Protein AF-A0A482WUR3-F1 (afdb_monomer)

Secondary structure (DSSP, 8-state):
---HHHHHHHHHHHHHTTTT--S-TTS-----SS------HHHHHHHHHHHHHHHHHHHH-S--SSS-SS--S---GGG--GGG--HHHHHHHHHHS-HHHHHHHHHHHHHHHSS-HHHHHHHHH-GGGGGGTS-HHHHHHHHHHHHHHHT--THHHHHHHH--HHHHHHHHTS-EEE-SSSS-GGG-EEE-HHHHHHHH---HHHHHHHHHHHT-SSPPPTTS--GGGHHHHHHHS--S-----TTTTTTTS---TTS-TTTTTT---------------

Mean predicted aligned error: 14.45 Å

Radius of gyration: 24.11 Å; Cα contacts (8 Å, |Δi|>4): 214; chains: 1; bounding box: 62×54×60 Å

Foldseek 3Di:
DDDPLRVLLLVLLLQLLQQFQPDDPPDPRPDRPQDADDADLVLLLLLLVLQLVVLVCVVPPVPNPDDDPDSPDDDPSVVDDSVPRYVVVNCVSLSNHDLVSVVVSQVVVCVVPVDGPQVSCCVRPNDSSVSSNDDLLVNLQVQLQCCLPPPVHCRVVVSLLSDAQVSLVSQQVAWHWDPPDPVDPVPIDTDGPLVSLVRSDDDPVVSVLSCCQSPPVVHQHSSNDDPVCVVVLVVVPDPDPPVCDPVNVVVVPDDDDPDPPPCVVPPPPSDPPPDPPDDDD

InterPro domains:
  IPR037104 Annexin superfamily [SSF47874] (80-173)

Organism: Laodelphax striatellus (NCBI:txid195883)

Sequence (281 aa):
MRSLVQILCFAQISHLSLQAAPENPRLPKLGPTIVEKPFKIDEDLALILNVVNKKLIASKVASPADVFRNVTDILTLNGMDKKTLTVKNLIDLLTSRTYKQRMQLSAAYEKRTHQSLPSLLQNSFGPPFNGLFMDMKALLGIYVQNSLDRAKDWAYMSILCTSSASQLQMLKDSKFTYKPDPVDTRKWEQVALDEFMHKAMVQYQGKKVLSTIINADPLRPDSGVDQSKFEKQLKAIPKHNIWFSKMDLINWSSPSDNAMDNDLNNAILYGVFNGNTGNCP

Nearest PDB structures (foldseek):
  1bcy-assembly1_A  TM=6.633E-01  e=2.507E-02  Rattus norvegicus

pLDDT: mean 70.3, std 21.6, range [24.78, 96.56]

Solvent-accessible surface area (backbone atoms only — not comparable to full-atom values): 17544 Å² total; per-residue (Å²): 136,82,52,70,58,51,52,49,51,52,46,59,60,62,50,67,41,51,68,28,68,90,78,54,93,87,54,83,80,59,68,67,92,63,54,88,59,96,81,52,63,68,62,55,49,50,51,49,50,52,44,50,50,54,50,51,50,71,72,42,72,93,61,92,83,84,86,75,96,82,75,85,81,82,75,67,62,91,78,46,61,82,89,72,68,40,74,63,58,50,49,56,50,60,68,46,42,46,64,70,54,48,50,51,46,34,53,57,42,26,74,74,68,79,43,60,44,50,57,52,43,24,76,72,78,34,72,62,52,38,62,67,74,49,55,68,50,61,48,54,45,52,49,37,50,49,21,50,72,75,71,58,45,69,58,34,55,52,49,66,77,54,46,27,32,68,54,47,48,40,40,54,74,36,76,40,82,44,58,90,44,90,82,49,70,88,65,46,43,80,32,44,46,70,57,41,48,58,71,66,50,83,56,64,67,62,45,52,58,49,47,53,64,76,66,36,84,78,51,57,43,60,37,66,60,60,74,92,48,44,68,63,53,59,67,68,49,77,88,60,91,72,73,77,48,84,64,62,73,57,58,73,64,73,79,71,96,85,80,65,85,74,56,61,83,75,58,77,70,76,79,77,75,78,71,82,78,74,86,76,134

Structure (mmCIF, N/CA/C/O backbone):
data_AF-A0A482WUR3-F1
#
_entry.id   AF-A0A482WUR3-F1
#
loop_
_atom_site.group_PDB
_atom_site.id
_atom_site.type_symbol
_atom_site.label_atom_id
_atom_site.label_alt_id
_atom_site.label_comp_id
_atom_site.label_asym_id
_atom_site.label_entity_id
_atom_site.label_seq_id
_atom_site.pdbx_PDB_ins_code
_atom_site.Cartn_x
_atom_site.Cartn_y
_atom_site.Cartn_z
_atom_site.occupancy
_atom_site.B_iso_or_equiv
_atom_site.auth_seq_id
_atom_site.auth_comp_id
_atom_site.auth_asym_id
_atom_site.auth_atom_id
_atom_site.pdbx_PDB_model_num
ATOM 1 N N . MET A 1 1 ? 13.541 12.068 6.161 1.00 33.94 1 MET A N 1
ATOM 2 C CA . MET A 1 1 ? 13.291 10.946 7.096 1.00 33.94 1 MET A CA 1
ATOM 3 C C . MET A 1 1 ? 11.862 10.454 6.897 1.00 33.94 1 MET A C 1
ATOM 5 O O . MET A 1 1 ? 10.953 11.270 6.978 1.00 33.94 1 MET A O 1
ATOM 9 N N . ARG A 1 2 ? 11.660 9.175 6.547 1.00 45.53 2 ARG A N 1
ATOM 10 C CA . ARG A 1 2 ? 10.318 8.574 6.381 1.00 45.53 2 ARG A CA 1
ATOM 11 C C . ARG A 1 2 ? 9.733 8.264 7.765 1.00 45.53 2 ARG A C 1
ATOM 13 O O . ARG A 1 2 ? 10.485 7.887 8.661 1.00 45.53 2 ARG A O 1
ATOM 20 N N . SER A 1 3 ? 8.427 8.443 7.964 1.00 48.06 3 SER A N 1
ATOM 21 C CA . SER A 1 3 ? 7.803 8.121 9.258 1.00 48.06 3 SER A CA 1
ATOM 22 C C . SER A 1 3 ? 7.790 6.604 9.494 1.00 48.06 3 SER 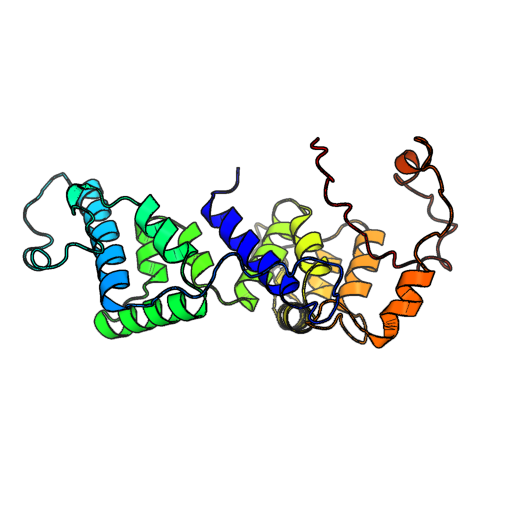A C 1
ATOM 24 O O . SER A 1 3 ? 7.744 5.828 8.542 1.00 48.06 3 SER A O 1
ATOM 26 N N . LEU A 1 4 ? 7.794 6.161 10.755 1.00 48.69 4 LEU A N 1
ATOM 27 C CA . LEU A 1 4 ? 7.701 4.737 11.124 1.00 48.69 4 LEU A CA 1
ATOM 28 C C . LEU A 1 4 ? 6.524 4.023 10.440 1.00 48.69 4 LEU A C 1
ATOM 30 O O . LEU A 1 4 ? 6.661 2.897 9.982 1.00 48.69 4 LEU A O 1
ATOM 34 N N . VAL A 1 5 ? 5.390 4.709 10.288 1.00 51.72 5 VAL A N 1
ATOM 35 C CA . VAL A 1 5 ? 4.217 4.180 9.580 1.00 51.72 5 VAL A CA 1
ATOM 36 C C . VAL A 1 5 ? 4.500 3.995 8.086 1.00 51.72 5 VAL A C 1
ATOM 38 O O . VAL A 1 5 ? 4.129 2.972 7.525 1.00 51.72 5 VAL A O 1
ATOM 41 N N . GLN A 1 6 ? 5.219 4.923 7.445 1.00 56.53 6 GLN A N 1
ATOM 42 C CA . GLN A 1 6 ? 5.650 4.741 6.054 1.00 56.53 6 GLN A CA 1
ATOM 43 C C . GLN A 1 6 ? 6.600 3.548 5.916 1.00 56.53 6 GLN A C 1
ATOM 45 O O . GLN A 1 6 ? 6.454 2.779 4.973 1.00 56.53 6 GLN A O 1
ATOM 50 N N . ILE A 1 7 ? 7.537 3.370 6.853 1.00 57.09 7 ILE A N 1
ATOM 51 C CA . ILE A 1 7 ? 8.452 2.217 6.871 1.00 57.09 7 ILE A CA 1
ATOM 52 C C . ILE A 1 7 ? 7.669 0.906 7.034 1.00 57.09 7 ILE A C 1
ATOM 54 O O . ILE A 1 7 ? 7.964 -0.066 6.349 1.00 57.09 7 ILE A O 1
ATOM 58 N N . LEU A 1 8 ? 6.630 0.885 7.872 1.00 54.03 8 LEU A N 1
ATOM 59 C CA . LEU A 1 8 ? 5.779 -0.291 8.070 1.00 54.03 8 LEU A CA 1
ATOM 60 C C . LEU A 1 8 ? 4.892 -0.597 6.855 1.00 54.03 8 LEU A C 1
ATOM 62 O O . LEU A 1 8 ? 4.723 -1.767 6.522 1.00 54.03 8 LEU A O 1
ATOM 66 N N . CYS A 1 9 ? 4.385 0.416 6.145 1.00 55.31 9 CYS A N 1
ATOM 67 C CA . CYS A 1 9 ? 3.717 0.208 4.855 1.00 55.31 9 CYS A CA 1
ATOM 68 C C . CYS A 1 9 ? 4.681 -0.379 3.809 1.00 55.31 9 CYS A C 1
ATOM 70 O O . CYS A 1 9 ? 4.299 -1.276 3.063 1.00 55.31 9 CYS A O 1
ATOM 72 N N . PHE A 1 10 ? 5.947 0.059 3.796 1.00 54.00 10 PHE A N 1
ATOM 73 C CA . PHE A 1 10 ? 6.992 -0.558 2.969 1.00 54.00 10 PHE A CA 1
ATOM 74 C C . PHE A 1 10 ? 7.284 -2.007 3.384 1.00 54.00 10 PHE A C 1
ATOM 76 O O . PHE A 1 10 ? 7.414 -2.871 2.523 1.00 54.00 10 PHE A O 1
ATOM 83 N N . ALA A 1 11 ? 7.333 -2.304 4.684 1.00 51.88 11 ALA A N 1
ATOM 84 C CA . ALA A 1 11 ? 7.526 -3.669 5.168 1.00 51.88 11 ALA A CA 1
ATOM 85 C C . ALA A 1 11 ? 6.361 -4.589 4.757 1.00 51.88 11 ALA A C 1
ATOM 87 O O . ALA A 1 11 ? 6.595 -5.724 4.350 1.00 51.88 11 ALA A O 1
ATOM 88 N N . GLN A 1 12 ? 5.112 -4.105 4.786 1.00 53.38 12 GLN A N 1
ATOM 89 C CA . GLN A 1 12 ? 3.947 -4.875 4.319 1.00 53.38 12 GLN A CA 1
ATOM 90 C C . GLN A 1 12 ? 4.071 -5.312 2.852 1.00 53.38 12 GLN A C 1
ATOM 92 O O . GLN A 1 12 ? 3.624 -6.408 2.518 1.00 53.38 12 GLN A O 1
ATOM 97 N N . ILE A 1 13 ? 4.714 -4.500 2.006 1.00 52.66 13 ILE A N 1
ATOM 98 C CA . ILE A 1 13 ? 5.006 -4.842 0.607 1.00 52.66 13 ILE A CA 1
ATOM 99 C C . ILE A 1 13 ? 6.060 -5.955 0.537 1.00 52.66 13 ILE A C 1
ATOM 101 O O . ILE A 1 13 ? 5.836 -6.973 -0.114 1.00 52.66 13 ILE A O 1
ATOM 105 N N . SER A 1 14 ? 7.174 -5.805 1.259 1.00 45.97 14 SER A N 1
ATOM 106 C CA . SER A 1 14 ? 8.282 -6.770 1.227 1.00 45.97 14 SER A CA 1
ATOM 107 C C . SER A 1 14 ? 7.944 -8.131 1.854 1.00 45.97 14 SER A C 1
ATOM 109 O O . SER A 1 14 ? 8.547 -9.138 1.493 1.00 45.97 14 SER A O 1
ATOM 111 N N . HIS A 1 15 ? 6.996 -8.193 2.795 1.00 48.91 15 HIS A N 1
ATOM 112 C CA . HIS A 1 15 ? 6.668 -9.427 3.521 1.00 48.91 15 HIS A CA 1
ATOM 113 C C . HIS A 1 15 ? 5.738 -10.386 2.767 1.00 48.91 15 HIS A C 1
ATOM 115 O O . HIS A 1 15 ? 5.756 -11.581 3.063 1.00 48.91 15 HIS A O 1
ATOM 121 N N . LEU A 1 16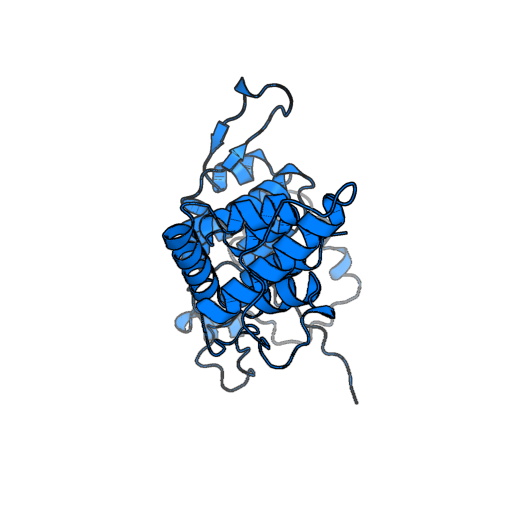 ? 4.953 -9.910 1.796 1.00 45.31 16 LEU A N 1
ATOM 122 C CA . LEU A 1 16 ? 4.054 -10.781 1.026 1.00 45.31 16 LEU A CA 1
ATOM 123 C C . LEU A 1 16 ? 4.801 -11.638 -0.005 1.00 45.31 16 LEU A C 1
ATOM 125 O O . LEU A 1 16 ? 4.369 -12.750 -0.286 1.00 45.31 16 LEU A O 1
ATOM 129 N N . SER A 1 17 ? 5.959 -11.183 -0.489 1.00 41.38 17 SER A N 1
ATOM 130 C CA . SER A 1 17 ? 6.780 -11.934 -1.452 1.00 41.38 17 SER A CA 1
ATOM 131 C C . SER A 1 17 ? 7.655 -13.025 -0.821 1.00 41.38 17 SER A C 1
ATOM 133 O O . SER A 1 17 ? 8.247 -13.827 -1.537 1.00 41.38 17 SER A O 1
ATOM 135 N N . LEU A 1 18 ? 7.767 -13.067 0.512 1.00 43.94 18 LEU A N 1
ATOM 136 C CA . LEU A 1 18 ? 8.666 -13.984 1.230 1.00 43.94 18 LEU A CA 1
ATOM 137 C C . LEU A 1 18 ? 7.983 -15.234 1.799 1.00 43.94 18 LEU A C 1
ATOM 139 O O . LEU A 1 18 ? 8.666 -16.129 2.290 1.00 43.94 18 LEU A O 1
ATOM 143 N N . GLN A 1 19 ? 6.656 -15.340 1.710 1.00 44.78 19 GLN A N 1
ATOM 144 C CA . GLN A 1 19 ? 5.908 -16.467 2.287 1.00 44.78 19 GLN A CA 1
ATOM 145 C C . GLN A 1 19 ? 6.009 -17.772 1.488 1.00 44.78 19 GLN A C 1
ATOM 147 O O . GLN A 1 19 ? 5.387 -18.768 1.853 1.00 44.78 19 GLN A O 1
ATOM 152 N N . ALA A 1 20 ? 6.762 -17.781 0.394 1.00 42.94 20 ALA A N 1
ATOM 153 C CA . ALA A 1 20 ? 6.405 -18.638 -0.714 1.00 42.94 20 ALA A CA 1
ATOM 154 C C . ALA A 1 20 ? 7.521 -19.591 -1.175 1.00 42.94 20 ALA A C 1
ATOM 156 O O . ALA A 1 20 ? 7.407 -20.172 -2.241 1.00 42.94 20 ALA A O 1
ATOM 157 N N . ALA A 1 21 ? 8.536 -19.857 -0.344 1.00 44.53 21 ALA A N 1
ATOM 158 C CA . ALA A 1 21 ? 9.414 -21.019 -0.519 1.00 44.53 21 ALA A CA 1
ATOM 159 C C . ALA A 1 21 ? 8.922 -22.178 0.375 1.00 44.53 21 ALA A C 1
ATOM 161 O O . ALA A 1 21 ? 9.338 -22.262 1.534 1.00 44.53 21 ALA A O 1
ATOM 162 N N . PRO A 1 22 ? 8.025 -23.073 -0.088 1.00 43.91 22 PRO A N 1
ATOM 163 C CA . PRO A 1 22 ? 7.399 -24.055 0.791 1.00 43.91 22 PRO A CA 1
ATOM 164 C C . PRO A 1 22 ? 8.316 -25.263 1.044 1.00 43.91 22 PRO A C 1
ATOM 166 O O . PRO A 1 22 ? 8.074 -26.008 1.991 1.00 43.91 22 PRO A O 1
ATOM 169 N N . GLU A 1 23 ? 9.386 -25.442 0.257 1.00 44.16 23 GLU A N 1
ATOM 170 C CA . GLU A 1 23 ? 10.100 -26.725 0.164 1.00 44.16 23 GLU A CA 1
ATOM 171 C C . GLU A 1 23 ? 11.634 -26.636 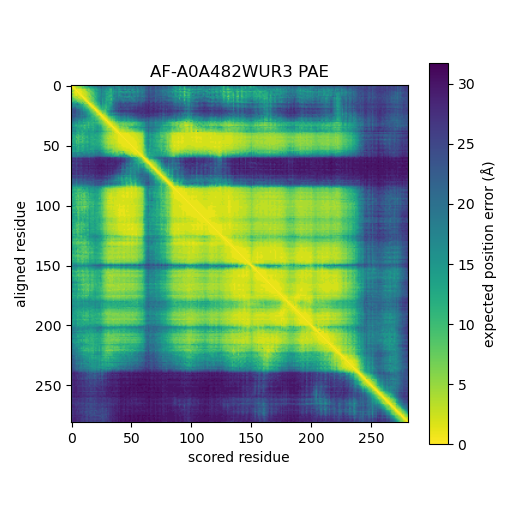0.175 1.00 44.16 23 GLU A C 1
ATOM 173 O O . GLU A 1 23 ? 12.306 -27.551 -0.295 1.00 44.16 23 GLU A O 1
ATOM 178 N N . ASN A 1 24 ? 12.234 -25.576 0.727 1.00 47.34 24 ASN A N 1
ATOM 179 C CA . ASN A 1 24 ? 13.669 -25.624 1.027 1.00 47.34 24 ASN A CA 1
ATOM 180 C C . ASN A 1 24 ? 13.887 -26.032 2.496 1.00 47.34 24 ASN A C 1
ATOM 182 O O . ASN A 1 24 ? 13.784 -25.175 3.374 1.00 47.34 24 ASN A O 1
ATOM 186 N N . PRO A 1 25 ? 14.220 -27.304 2.799 1.00 52.12 25 PRO A N 1
ATOM 187 C CA . PRO A 1 25 ? 14.441 -27.760 4.173 1.00 52.12 25 PRO A CA 1
ATOM 188 C C . PRO A 1 25 ? 15.668 -27.114 4.838 1.00 52.12 25 PRO A C 1
ATOM 190 O O . PRO A 1 25 ? 15.863 -27.282 6.039 1.00 52.12 25 PRO A O 1
ATOM 193 N N . ARG A 1 26 ? 16.508 -26.393 4.078 1.00 50.44 26 ARG A N 1
ATOM 194 C CA . ARG A 1 26 ? 17.748 -25.771 4.568 1.00 50.44 26 ARG A CA 1
ATOM 195 C C . ARG A 1 26 ? 17.622 -24.286 4.899 1.00 50.44 26 ARG A C 1
ATOM 197 O O . ARG A 1 26 ? 18.561 -23.735 5.464 1.00 50.44 26 ARG A O 1
ATOM 204 N N . LEU A 1 27 ? 16.509 -23.634 4.561 1.00 49.78 27 LEU A N 1
ATOM 205 C CA . LEU A 1 27 ? 16.281 -22.234 4.919 1.00 49.78 27 LEU A CA 1
ATOM 206 C C . LEU A 1 27 ? 15.200 -22.150 6.002 1.00 49.78 27 LEU A C 1
ATOM 208 O O . LEU A 1 27 ? 14.146 -22.772 5.852 1.00 49.78 27 LEU A O 1
ATOM 212 N N . PRO A 1 28 ? 15.422 -21.392 7.093 1.00 52.56 28 PRO A N 1
ATOM 213 C CA . PRO A 1 28 ? 14.371 -21.159 8.070 1.00 52.56 28 PRO A CA 1
ATOM 214 C C . PRO A 1 28 ? 13.189 -20.497 7.361 1.00 52.56 28 PRO A C 1
ATOM 216 O O . PRO A 1 28 ? 13.361 -19.508 6.647 1.00 52.56 28 PRO A O 1
ATOM 219 N N . LYS A 1 29 ? 11.983 -21.050 7.541 1.00 57.06 29 LYS A N 1
ATOM 220 C CA . LYS A 1 29 ? 10.757 -20.445 7.014 1.00 57.06 29 LYS A CA 1
ATOM 221 C C . LYS A 1 29 ? 10.645 -19.034 7.587 1.00 57.06 29 LYS A C 1
ATOM 223 O O . LYS A 1 29 ? 10.403 -18.868 8.782 1.00 57.06 29 LYS A O 1
ATOM 228 N N . LEU A 1 30 ? 10.822 -18.024 6.740 1.00 58.28 30 LEU A N 1
ATOM 229 C CA . LEU A 1 30 ? 10.573 -16.636 7.108 1.00 58.28 30 LEU A CA 1
ATOM 230 C C . LEU A 1 30 ? 9.054 -16.453 7.174 1.00 58.28 30 LEU A C 1
ATOM 232 O O . LEU A 1 30 ? 8.387 -16.176 6.182 1.00 58.28 30 LEU A O 1
ATOM 236 N N . GLY A 1 31 ? 8.492 -16.723 8.354 1.00 58.97 31 GLY A N 1
ATOM 237 C CA . GLY A 1 31 ? 7.072 -16.531 8.623 1.00 58.97 31 GLY A CA 1
ATOM 238 C C . GLY A 1 31 ? 6.677 -15.050 8.563 1.00 58.97 31 GLY A C 1
ATOM 239 O O . GLY A 1 31 ? 7.533 -14.168 8.682 1.00 58.97 31 GLY A O 1
ATOM 240 N N . PRO A 1 32 ? 5.379 -14.743 8.395 1.00 68.44 32 PRO A N 1
ATOM 241 C CA . PRO A 1 32 ? 4.917 -13.363 8.430 1.00 68.44 32 PRO A CA 1
ATOM 242 C C . PRO A 1 32 ? 5.226 -12.717 9.781 1.00 68.44 32 PRO A C 1
ATOM 244 O O . PRO A 1 32 ? 4.946 -13.285 10.834 1.00 68.44 32 PRO A O 1
ATOM 247 N N . THR A 1 33 ? 5.733 -11.485 9.759 1.00 67.81 33 THR A N 1
ATOM 248 C CA . THR A 1 33 ? 5.934 -10.691 10.983 1.00 67.81 33 THR A CA 1
ATOM 249 C C . THR A 1 33 ? 4.603 -10.206 11.575 1.00 67.81 33 THR A C 1
ATOM 251 O O . THR A 1 33 ? 4.507 -9.955 12.774 1.00 67.81 33 THR A O 1
ATOM 254 N N . ILE A 1 34 ? 3.551 -10.122 10.751 1.00 75.56 34 ILE A N 1
ATOM 255 C CA . ILE A 1 34 ? 2.172 -9.876 11.189 1.00 75.56 34 ILE A CA 1
ATOM 256 C C . ILE A 1 34 ? 1.420 -11.205 11.141 1.00 75.56 34 ILE A C 1
ATOM 258 O O . ILE A 1 34 ? 0.960 -11.637 10.086 1.00 75.56 34 ILE A O 1
ATOM 262 N N . VAL A 1 35 ? 1.306 -11.850 12.297 1.00 75.50 35 VAL A N 1
ATOM 263 C CA . VAL A 1 35 ? 0.490 -13.056 12.478 1.00 75.50 35 VAL A CA 1
ATOM 264 C C . VAL A 1 35 ? -0.930 -12.641 12.851 1.00 75.50 35 VAL A C 1
ATOM 266 O O . VAL A 1 35 ? -1.123 -11.662 13.575 1.00 75.50 35 VAL A O 1
ATOM 269 N N . GLU A 1 36 ? -1.926 -13.376 12.362 1.00 76.06 36 GLU A N 1
ATOM 270 C CA . GLU A 1 36 ? -3.325 -13.133 12.698 1.00 76.06 36 GLU A CA 1
ATOM 271 C C . GLU A 1 36 ? -3.546 -13.308 14.210 1.00 76.06 36 GLU A C 1
ATOM 273 O O . GLU A 1 36 ? -3.470 -14.409 14.751 1.00 76.06 36 GLU A O 1
ATOM 278 N N . LYS A 1 37 ? -3.765 -12.192 14.913 1.00 78.56 37 LYS A N 1
ATOM 279 C CA . LYS A 1 37 ? -4.092 -12.169 16.345 1.00 78.56 37 LYS A CA 1
ATOM 280 C C . LYS A 1 37 ? -5.609 -12.247 16.549 1.00 78.56 37 LYS A C 1
ATOM 282 O O . LYS A 1 37 ? -6.344 -11.894 15.620 1.00 78.56 37 LYS A O 1
ATOM 287 N N . PRO A 1 38 ? -6.083 -12.634 17.754 1.00 83.69 38 PRO A N 1
ATOM 288 C CA . PRO A 1 38 ? -7.497 -12.566 18.101 1.00 83.69 38 PRO A CA 1
ATOM 289 C C . PRO A 1 38 ? -8.090 -11.207 17.735 1.00 83.69 38 PRO A C 1
ATOM 291 O O . PRO A 1 38 ? -7.547 -10.158 18.091 1.00 83.69 38 PRO A O 1
ATOM 294 N N . PHE A 1 39 ? -9.187 -11.249 16.988 1.00 87.88 39 PHE A N 1
ATOM 295 C CA . PHE A 1 39 ? -9.778 -10.084 16.357 1.00 87.88 39 PHE A CA 1
ATOM 296 C C . PHE A 1 39 ? -11.147 -9.808 16.955 1.00 87.88 39 PHE A C 1
ATOM 298 O O . PHE A 1 39 ? -12.089 -10.577 16.766 1.00 87.88 39 PHE A O 1
ATOM 305 N N . LYS A 1 40 ? -11.245 -8.702 17.690 1.00 92.31 40 LYS A N 1
ATOM 306 C CA . LYS A 1 40 ? -12.479 -8.257 18.328 1.00 92.31 40 LYS A CA 1
ATOM 307 C C . LYS A 1 40 ? -12.797 -6.854 17.845 1.00 92.31 40 LYS A C 1
ATOM 309 O O . LYS A 1 40 ? -12.301 -5.870 18.385 1.00 92.31 40 LYS A O 1
ATOM 314 N N . ILE A 1 41 ? -13.622 -6.793 16.804 1.00 91.56 41 ILE A N 1
ATOM 315 C CA . ILE A 1 41 ? -13.962 -5.558 16.086 1.00 91.56 41 ILE A CA 1
ATOM 316 C C . ILE A 1 41 ? -14.413 -4.452 17.045 1.00 91.56 41 ILE A C 1
ATOM 318 O O . ILE A 1 41 ? -13.958 -3.320 16.924 1.00 91.56 41 ILE A O 1
ATOM 322 N N . ASP A 1 42 ? -15.279 -4.775 18.005 1.00 89.38 42 ASP A N 1
ATOM 323 C CA . ASP A 1 42 ? -15.821 -3.799 18.953 1.00 89.38 42 ASP A CA 1
ATOM 324 C C . ASP A 1 42 ? -14.764 -3.198 19.876 1.00 89.38 42 ASP A C 1
ATOM 326 O O . ASP A 1 42 ? -14.718 -1.982 20.053 1.00 89.38 42 ASP A O 1
ATOM 330 N N . GLU A 1 43 ? -13.891 -4.038 20.431 1.00 90.12 43 GLU A N 1
ATOM 331 C CA . GLU A 1 43 ? -12.813 -3.597 21.317 1.00 90.12 43 GLU A CA 1
ATOM 332 C C . GLU A 1 43 ? -11.784 -2.758 20.543 1.00 90.12 43 GLU A C 1
ATOM 334 O O . GLU A 1 43 ? -11.391 -1.673 20.980 1.00 90.12 43 GLU A O 1
ATOM 339 N N . ASP A 1 44 ? -11.401 -3.211 19.349 1.00 91.81 44 ASP A N 1
ATOM 340 C CA . ASP A 1 44 ? -10.461 -2.504 18.480 1.00 91.81 44 ASP A CA 1
ATOM 341 C C . ASP A 1 44 ? -11.013 -1.130 18.053 1.00 91.81 44 ASP A C 1
ATOM 343 O O . ASP A 1 44 ? -10.304 -0.123 18.136 1.00 91.81 44 ASP A O 1
ATOM 347 N N . LEU A 1 45 ? -12.288 -1.055 17.645 1.00 92.50 45 LEU A N 1
ATOM 348 C CA . LEU A 1 45 ? -12.939 0.213 17.298 1.00 92.50 45 LEU A CA 1
ATOM 349 C C . LEU A 1 45 ? -13.071 1.138 18.510 1.00 92.50 45 LEU A C 1
ATOM 351 O O . LEU A 1 45 ? -12.812 2.336 18.381 1.00 92.50 45 LEU A O 1
ATOM 355 N N . ALA A 1 46 ? -13.421 0.608 19.683 1.00 89.25 46 ALA A N 1
ATOM 356 C CA . ALA A 1 46 ? -13.486 1.399 20.908 1.00 89.25 46 ALA A CA 1
ATOM 357 C C . ALA A 1 46 ? -12.121 2.023 21.242 1.00 89.25 46 ALA A C 1
ATOM 359 O O . ALA A 1 46 ? -12.053 3.207 21.583 1.00 89.25 46 ALA A O 1
ATOM 360 N N . LEU A 1 47 ? -11.022 1.273 21.081 1.00 88.75 47 LEU A N 1
ATOM 361 C CA . LEU A 1 47 ? -9.668 1.804 21.262 1.00 88.75 47 LEU A CA 1
ATOM 362 C C . LEU A 1 47 ? -9.397 2.955 20.293 1.00 88.75 47 LEU A C 1
ATOM 364 O O . LEU A 1 47 ? -8.972 4.031 20.722 1.00 88.75 47 LEU A O 1
ATOM 368 N N . ILE A 1 48 ? -9.672 2.746 19.003 1.00 91.12 48 ILE A N 1
ATOM 369 C CA . ILE A 1 48 ? -9.442 3.753 17.963 1.00 91.12 48 ILE A CA 1
ATOM 370 C C . ILE A 1 48 ? -10.208 5.045 18.279 1.00 91.12 48 ILE A C 1
ATOM 372 O O . ILE A 1 48 ? -9.616 6.128 18.277 1.00 91.12 48 ILE A O 1
ATOM 376 N N . LEU A 1 49 ? -11.499 4.936 18.600 1.00 89.62 49 LEU A N 1
ATOM 377 C CA . LEU A 1 49 ? -12.355 6.092 18.870 1.00 89.62 49 LEU A CA 1
ATOM 378 C C . LEU A 1 49 ? -11.939 6.842 20.132 1.00 89.62 49 LEU A C 1
ATOM 380 O O . LEU A 1 49 ? -11.914 8.073 20.127 1.00 89.62 49 LEU A O 1
ATOM 384 N N . ASN A 1 50 ? -11.527 6.131 21.180 1.00 86.38 50 ASN A N 1
ATOM 385 C CA . ASN A 1 50 ? -11.012 6.765 22.389 1.00 86.38 50 ASN A CA 1
ATOM 386 C C . ASN A 1 50 ? -9.732 7.574 22.114 1.00 86.38 50 ASN A C 1
ATOM 388 O O . ASN A 1 50 ? -9.596 8.696 22.609 1.00 86.38 50 ASN A O 1
ATOM 392 N N . VAL A 1 51 ? -8.811 7.056 21.289 1.00 85.81 51 VAL A N 1
ATOM 393 C CA . VAL A 1 51 ? -7.581 7.781 20.914 1.00 85.81 51 VAL A CA 1
ATOM 394 C C . VAL A 1 51 ? -7.898 9.005 20.043 1.00 85.81 51 VAL A C 1
ATOM 396 O O . VAL A 1 51 ? -7.329 10.076 20.272 1.00 85.81 51 VAL A O 1
ATOM 399 N N . VAL A 1 52 ? -8.824 8.883 19.084 1.00 87.44 52 VAL A N 1
ATOM 400 C CA . VAL A 1 52 ? -9.301 10.009 18.255 1.00 87.44 52 VAL A CA 1
ATOM 401 C C . VAL A 1 52 ? -9.929 11.097 19.125 1.00 87.44 52 VAL A C 1
ATOM 403 O O . VAL A 1 52 ? -9.514 12.253 19.052 1.00 87.44 52 VAL A O 1
ATOM 406 N N . ASN A 1 53 ? -10.870 10.734 19.998 1.00 83.88 53 ASN A N 1
ATOM 407 C CA . ASN A 1 53 ? -11.570 11.682 20.864 1.00 83.88 53 ASN A CA 1
ATOM 408 C C . ASN A 1 53 ? -10.612 12.407 21.810 1.00 83.88 53 ASN A C 1
ATOM 410 O O . ASN A 1 53 ? -10.693 13.626 21.946 1.00 83.88 53 ASN A O 1
ATOM 414 N N . LYS A 1 54 ? -9.646 11.695 22.402 1.00 81.00 54 LYS A N 1
ATOM 415 C CA . LYS A 1 54 ? -8.613 12.316 23.243 1.00 81.00 54 LYS A CA 1
ATOM 416 C C . LYS A 1 54 ? -7.795 13.350 22.466 1.00 81.00 54 LYS A C 1
ATOM 418 O O . LYS A 1 54 ? -7.521 14.424 22.999 1.00 81.00 54 LYS A O 1
ATOM 423 N N . LYS A 1 55 ? -7.444 13.066 21.204 1.00 78.81 55 LYS A N 1
ATOM 424 C CA . LYS A 1 55 ? -6.754 14.034 20.338 1.00 78.81 55 LYS A CA 1
ATOM 425 C C . LYS A 1 55 ? -7.639 15.237 20.003 1.00 78.81 55 LYS A C 1
ATOM 427 O O . LYS A 1 55 ? -7.156 16.364 20.071 1.00 78.81 55 LYS A O 1
ATOM 432 N N . LEU A 1 56 ? -8.914 15.010 19.686 1.00 75.75 56 LEU A N 1
ATOM 433 C CA . LEU A 1 56 ? -9.869 16.082 19.399 1.00 75.75 56 LEU A CA 1
ATOM 434 C C . LEU A 1 56 ? -10.065 17.004 20.608 1.00 75.75 56 LEU A C 1
ATOM 436 O O . LEU A 1 56 ? -10.007 18.219 20.446 1.00 75.75 56 LEU A O 1
ATOM 440 N N . ILE A 1 57 ? -10.214 16.447 21.813 1.00 70.38 57 ILE A N 1
ATOM 441 C CA . ILE A 1 57 ? -10.310 17.221 23.059 1.00 70.38 57 ILE A CA 1
ATOM 442 C C . ILE A 1 57 ? -9.019 18.010 23.289 1.00 70.38 57 ILE A C 1
ATOM 444 O O . ILE A 1 57 ? -9.087 19.218 23.489 1.00 70.38 57 ILE A O 1
ATOM 448 N N . ALA A 1 58 ? -7.846 17.379 23.166 1.00 63.53 58 ALA A N 1
ATOM 449 C CA . ALA A 1 58 ? -6.563 18.073 23.295 1.00 63.53 58 ALA A CA 1
ATOM 450 C C . ALA A 1 58 ? -6.396 19.220 22.277 1.00 63.53 58 ALA A C 1
ATOM 452 O O . ALA A 1 58 ? -5.748 20.213 22.585 1.00 63.53 58 ALA A O 1
ATOM 453 N N . SER A 1 59 ? -7.004 19.108 21.090 1.00 63.66 59 SER A N 1
ATOM 454 C CA . SER A 1 59 ? -7.021 20.177 20.081 1.00 63.66 59 SER A CA 1
ATOM 455 C C . SER A 1 59 ? -8.103 21.248 20.289 1.00 63.66 59 SER A C 1
ATOM 457 O O . SER A 1 59 ? -8.026 22.295 19.654 1.00 63.66 59 SER A O 1
ATOM 459 N N . LYS A 1 60 ? -9.111 20.999 21.144 1.00 57.06 60 LYS A N 1
ATOM 460 C CA . LYS A 1 60 ? -10.302 21.854 21.339 1.00 57.06 60 LYS A CA 1
ATOM 461 C C . LYS A 1 60 ? -10.443 22.474 22.739 1.00 57.06 60 LYS A C 1
ATOM 463 O O . LYS A 1 60 ? -11.430 23.155 22.992 1.00 57.06 60 LYS A O 1
ATOM 468 N N . VAL A 1 61 ? -9.478 22.322 23.647 1.00 50.38 61 VAL A N 1
ATOM 469 C CA . VAL A 1 61 ? -9.385 23.197 24.835 1.00 50.38 61 VAL A CA 1
ATOM 470 C C . VAL A 1 61 ? -8.796 24.533 24.354 1.00 50.38 61 VAL A C 1
ATOM 472 O O . VAL A 1 61 ? -7.587 24.650 24.206 1.00 50.38 61 VAL A O 1
ATOM 475 N N . ALA A 1 62 ? -9.606 25.489 23.887 1.00 40.31 62 ALA A N 1
ATOM 476 C CA . ALA A 1 62 ? -10.437 26.378 24.703 1.00 40.31 62 ALA A CA 1
ATOM 477 C C . ALA A 1 62 ? -11.974 26.163 24.635 1.00 40.31 62 ALA A C 1
ATOM 479 O O . ALA A 1 62 ? -12.690 26.998 24.101 1.00 40.31 62 ALA A O 1
ATOM 480 N N . SER A 1 63 ? -12.509 25.075 25.193 1.00 44.22 63 SER A N 1
ATOM 481 C CA . SER A 1 63 ? -13.671 25.062 26.113 1.00 44.22 63 SER A CA 1
ATOM 482 C C . SER A 1 63 ? -14.191 23.619 26.285 1.00 44.22 63 SER A C 1
ATOM 484 O O . SER A 1 63 ? -14.484 22.970 25.280 1.00 44.22 63 SER A O 1
ATOM 486 N N . PRO A 1 64 ? -14.318 23.070 27.512 1.00 47.88 64 PRO A N 1
ATOM 487 C CA . PRO A 1 64 ? -14.509 21.630 27.731 1.00 47.88 64 PRO A CA 1
ATOM 488 C C . PRO A 1 64 ? -15.971 21.143 27.797 1.00 47.88 64 PRO A C 1
ATOM 490 O O . PRO A 1 64 ? -16.190 20.013 28.227 1.00 47.88 64 PRO A O 1
ATOM 493 N N . ALA A 1 65 ? -16.978 21.949 27.444 1.00 47.66 65 ALA A N 1
ATOM 494 C CA . ALA A 1 65 ? -18.353 21.664 27.881 1.00 47.66 65 ALA A CA 1
ATOM 495 C C . ALA A 1 65 ? -19.197 20.749 26.964 1.00 47.66 65 ALA A C 1
ATOM 497 O O . ALA A 1 65 ? -19.981 19.962 27.489 1.00 47.66 65 ALA A O 1
ATOM 498 N N . ASP A 1 66 ? -19.035 20.769 25.633 1.00 41.78 66 ASP A N 1
ATOM 499 C CA . ASP A 1 66 ? -20.161 20.341 24.773 1.00 41.78 66 ASP A CA 1
ATOM 500 C C . ASP A 1 66 ? -19.976 19.086 23.905 1.00 41.78 66 ASP A C 1
ATOM 502 O O . ASP A 1 66 ? -20.914 18.701 23.211 1.00 41.78 66 ASP A O 1
ATOM 506 N N . VAL A 1 67 ? -18.826 18.397 23.903 1.00 46.91 67 VAL A N 1
ATOM 507 C CA . VAL A 1 67 ? -18.581 17.426 22.810 1.00 46.91 67 VAL A CA 1
ATOM 508 C C . VAL A 1 67 ? -18.928 15.956 23.104 1.00 46.91 67 VAL A C 1
ATOM 510 O O . VAL A 1 67 ? -19.291 15.277 22.156 1.00 46.91 67 VAL A O 1
ATOM 513 N N . PHE A 1 68 ? -18.944 15.421 24.335 1.00 44.06 68 PHE A N 1
ATOM 514 C CA . PHE A 1 68 ? -19.364 14.011 24.528 1.00 44.06 68 PHE A CA 1
ATOM 515 C C . PHE A 1 68 ? -19.897 13.691 25.932 1.00 44.06 68 PHE A C 1
ATOM 517 O O . PHE A 1 68 ? -19.150 13.265 26.808 1.00 44.06 68 PHE A O 1
ATOM 524 N N . ARG A 1 69 ? -21.220 13.774 26.119 1.00 37.22 69 ARG A N 1
ATOM 525 C CA . ARG A 1 69 ? -21.919 13.152 27.263 1.00 37.22 69 ARG A CA 1
ATOM 526 C C . ARG A 1 69 ? -22.176 11.641 27.103 1.00 37.22 69 ARG A C 1
ATOM 528 O O . ARG A 1 69 ? -22.715 11.048 28.021 1.00 37.22 69 ARG A O 1
ATOM 535 N N . ASN A 1 70 ? -21.769 11.003 25.996 1.00 38.53 70 ASN A N 1
ATOM 536 C CA . ASN A 1 70 ? -22.214 9.639 25.645 1.00 38.53 70 ASN A CA 1
ATOM 537 C C . ASN A 1 70 ? -21.113 8.597 25.333 1.00 38.53 70 ASN A C 1
ATOM 539 O O . ASN A 1 70 ? -21.396 7.609 24.664 1.00 38.53 70 ASN A O 1
ATOM 543 N N . VAL A 1 71 ? -19.870 8.749 25.810 1.00 40.19 71 VAL A N 1
ATOM 544 C CA . VAL A 1 71 ? -18.846 7.673 25.681 1.00 40.19 71 VAL A CA 1
ATOM 545 C C . VAL A 1 71 ? -18.099 7.429 27.000 1.00 40.19 71 VAL A C 1
ATOM 547 O O . VAL A 1 71 ? -16.911 7.107 27.021 1.00 40.19 71 VAL A O 1
ATOM 550 N N . THR A 1 72 ? -18.765 7.633 28.138 1.00 36.06 72 THR A N 1
ATOM 551 C CA . THR A 1 72 ? -18.101 7.510 29.447 1.00 36.06 72 THR A CA 1
ATOM 552 C C . THR A 1 72 ? -18.122 6.092 30.014 1.00 36.06 72 THR A C 1
ATOM 554 O O . THR A 1 72 ? -17.197 5.732 30.741 1.00 36.06 72 THR A O 1
ATOM 557 N N . ASP A 1 73 ? -19.035 5.234 29.571 1.00 38.69 73 ASP A N 1
ATOM 558 C CA . ASP A 1 73 ? -19.134 3.845 30.023 1.00 38.69 73 ASP A CA 1
ATOM 559 C C . ASP A 1 73 ? -18.904 2.963 28.792 1.00 38.69 73 ASP A C 1
ATOM 561 O O . ASP A 1 73 ? -19.688 2.969 27.854 1.00 38.69 73 ASP A O 1
ATOM 565 N N . ILE A 1 74 ? -17.769 2.296 28.608 1.00 40.25 74 ILE A N 1
ATOM 566 C CA . ILE A 1 74 ? -17.354 1.020 29.209 1.00 40.25 74 ILE A CA 1
ATOM 567 C C . ILE A 1 74 ? -15.923 0.773 28.657 1.00 40.25 74 ILE A C 1
ATOM 569 O O . ILE A 1 74 ? -15.552 1.327 27.622 1.00 40.25 74 ILE A O 1
ATOM 573 N N . LEU A 1 75 ? -15.146 -0.081 29.330 1.00 42.28 75 LEU A N 1
ATOM 574 C CA . LEU A 1 75 ? -13.935 -0.795 28.875 1.00 42.28 75 LEU A CA 1
ATOM 575 C C . LEU A 1 75 ? -12.604 -0.312 29.475 1.00 42.28 75 LEU A C 1
ATOM 577 O O . LEU A 1 75 ? -11.957 0.625 29.008 1.00 42.28 75 LEU A O 1
ATOM 581 N N . THR A 1 76 ? -12.132 -1.090 30.447 1.00 44.44 76 THR A N 1
ATOM 582 C CA . THR A 1 76 ? -10.748 -1.568 30.512 1.00 44.44 76 THR A CA 1
ATOM 583 C C . THR A 1 76 ? -10.442 -2.357 29.232 1.00 44.44 76 THR A C 1
ATOM 585 O O . THR A 1 76 ? -10.561 -3.578 29.186 1.00 44.44 76 THR A O 1
ATOM 588 N N . LEU A 1 77 ? -10.073 -1.665 28.153 1.00 46.38 77 LEU A N 1
ATOM 589 C CA . LEU A 1 77 ? -9.546 -2.312 26.948 1.00 46.38 77 LEU A CA 1
ATOM 590 C C . LEU A 1 77 ? -8.224 -2.999 27.316 1.00 46.38 77 LEU A C 1
ATOM 592 O O . LEU A 1 77 ? -7.212 -2.329 27.518 1.00 46.38 77 LEU A O 1
ATOM 596 N N . ASN A 1 78 ? -8.237 -4.328 27.451 1.00 46.69 78 ASN A N 1
ATOM 597 C CA . ASN A 1 78 ? -7.055 -5.141 27.768 1.00 46.69 78 ASN A CA 1
ATOM 598 C C . ASN A 1 78 ? -6.288 -4.699 29.035 1.00 46.69 78 ASN A C 1
ATOM 600 O O . ASN A 1 78 ? -5.061 -4.752 29.066 1.00 46.69 78 ASN A O 1
ATOM 604 N N . GLY A 1 79 ? -6.990 -4.220 30.068 1.00 49.06 79 GLY A N 1
ATOM 605 C CA . GLY A 1 79 ? -6.359 -3.789 31.324 1.00 49.06 79 GLY A CA 1
ATOM 606 C C . GLY A 1 79 ? -5.563 -2.476 31.250 1.00 49.06 79 GLY A C 1
ATOM 607 O O . GLY A 1 79 ? -4.915 -2.117 32.228 1.00 49.06 79 GLY A O 1
ATOM 608 N N . MET A 1 80 ? -5.613 -1.734 30.135 1.00 50.78 80 MET A N 1
ATOM 609 C CA . MET A 1 80 ? -5.021 -0.393 30.062 1.00 50.78 80 MET A CA 1
ATOM 610 C C . MET A 1 80 ? -5.964 0.658 30.662 1.00 50.78 80 MET A C 1
ATOM 612 O O . MET A 1 80 ? -7.120 0.781 30.253 1.00 50.78 80 MET A O 1
ATOM 616 N N . ASP A 1 81 ? -5.456 1.446 31.614 1.00 56.12 81 ASP A N 1
ATOM 617 C CA . ASP A 1 81 ? -6.144 2.625 32.149 1.00 56.12 81 ASP A CA 1
ATOM 618 C C . ASP A 1 81 ? -6.381 3.647 31.019 1.00 56.12 81 ASP A C 1
ATOM 620 O O . ASP A 1 81 ? -5.444 4.017 30.295 1.00 56.12 81 ASP A O 1
ATOM 624 N N . LYS A 1 82 ? -7.623 4.145 30.895 1.00 54.66 82 LYS A N 1
ATOM 625 C CA . LYS A 1 82 ? -8.057 5.177 29.930 1.00 54.66 82 LYS A CA 1
ATOM 626 C C . LYS A 1 82 ? -7.109 6.391 29.903 1.00 54.66 82 LYS A C 1
ATOM 628 O O . LYS A 1 82 ? -6.928 7.009 28.848 1.00 54.66 82 LYS A O 1
ATOM 633 N N . LYS A 1 83 ? -6.443 6.717 31.021 1.00 52.97 83 LYS A N 1
ATOM 634 C CA . LYS A 1 83 ? -5.467 7.824 31.109 1.00 52.97 83 LYS A CA 1
ATOM 635 C C . LYS A 1 83 ? -4.233 7.636 30.213 1.00 52.97 83 LYS A C 1
ATOM 637 O O . LYS A 1 83 ? -3.681 8.628 29.732 1.00 52.97 83 LYS A O 1
ATOM 642 N N . THR A 1 84 ? -3.857 6.397 29.898 1.00 61.62 84 THR A N 1
ATOM 643 C CA . THR A 1 84 ? -2.599 6.059 29.200 1.00 61.62 84 THR A CA 1
ATOM 644 C C . THR A 1 84 ? -2.733 5.817 27.696 1.00 61.62 84 THR A C 1
ATOM 646 O O . THR A 1 84 ? -1.724 5.622 27.029 1.00 61.62 84 THR A O 1
ATOM 649 N N . LEU A 1 85 ? -3.940 5.894 27.123 1.00 71.00 85 LEU A N 1
ATOM 650 C CA . LEU A 1 85 ? -4.135 5.735 25.676 1.00 71.00 85 LEU A CA 1
ATOM 651 C C . LEU A 1 85 ? -3.380 6.821 24.888 1.00 71.00 85 LEU A C 1
ATOM 653 O O . LEU A 1 85 ? -3.601 8.023 25.088 1.00 71.00 85 LEU A O 1
ATOM 657 N N . THR A 1 86 ? -2.497 6.386 23.990 1.00 78.31 86 THR A N 1
ATOM 658 C CA . THR A 1 86 ? -1.641 7.224 23.140 1.00 78.31 86 THR A CA 1
ATOM 659 C C . THR A 1 86 ? -1.789 6.871 21.657 1.00 78.31 86 THR A C 1
ATOM 661 O O . THR A 1 86 ? -2.288 5.806 21.292 1.00 78.31 86 THR A O 1
ATOM 664 N N . VAL A 1 87 ? -1.274 7.741 20.779 1.00 81.94 87 VAL A N 1
ATOM 665 C CA . VAL A 1 87 ? -1.154 7.463 19.334 1.00 81.94 87 VAL A CA 1
ATOM 666 C C . VAL A 1 87 ? -0.298 6.219 19.069 1.00 81.94 87 VAL A C 1
ATOM 668 O O . VAL A 1 87 ? -0.554 5.497 18.110 1.00 81.94 87 VAL A O 1
ATOM 671 N N . LYS A 1 88 ? 0.677 5.917 19.938 1.00 81.62 88 LYS A N 1
ATOM 672 C CA . LYS A 1 88 ? 1.478 4.693 19.838 1.00 81.62 88 LYS A CA 1
ATOM 673 C C . LYS A 1 88 ? 0.600 3.445 19.965 1.00 81.62 88 LYS A C 1
ATOM 675 O O . LYS A 1 88 ? 0.715 2.562 19.130 1.00 81.62 88 LYS A O 1
ATOM 680 N N . ASN A 1 89 ? -0.341 3.417 20.914 1.00 85.12 89 ASN A N 1
ATOM 681 C CA . ASN A 1 89 ? -1.263 2.283 21.067 1.00 85.12 89 ASN A CA 1
ATOM 682 C C . ASN A 1 89 ? -2.119 2.059 19.811 1.00 85.12 89 ASN A C 1
ATOM 684 O O . ASN A 1 89 ? -2.367 0.918 19.433 1.00 85.12 89 ASN A O 1
ATOM 688 N N . LEU A 1 90 ? -2.542 3.139 19.146 1.00 88.44 90 LEU A N 1
ATOM 689 C CA . LEU A 1 90 ? -3.263 3.066 17.874 1.00 88.44 90 LEU A CA 1
ATOM 690 C C . LEU A 1 90 ? -2.384 2.498 16.747 1.00 88.44 90 LEU A C 1
ATOM 692 O O . LEU A 1 90 ? -2.842 1.652 15.980 1.00 88.44 90 LEU A O 1
ATOM 696 N N . ILE A 1 91 ? -1.130 2.952 16.643 1.00 86.38 91 ILE A N 1
ATOM 697 C CA . ILE A 1 91 ? -0.172 2.435 15.655 1.00 86.38 91 ILE A CA 1
ATOM 698 C C . ILE A 1 91 ? 0.085 0.949 15.910 1.00 86.38 91 ILE A C 1
ATOM 700 O O . ILE A 1 91 ? -0.043 0.155 14.980 1.00 86.38 91 ILE A O 1
ATOM 704 N N . ASP A 1 92 ? 0.374 0.558 17.151 1.00 85.38 92 ASP A N 1
ATOM 705 C CA . ASP A 1 92 ? 0.626 -0.834 17.539 1.00 85.38 92 ASP A CA 1
ATOM 706 C C . ASP A 1 92 ? -0.592 -1.724 17.237 1.00 85.38 92 ASP A C 1
ATOM 708 O O . ASP A 1 92 ? -0.451 -2.829 16.705 1.00 85.38 92 ASP A O 1
ATOM 712 N N . LEU A 1 93 ? -1.809 -1.229 17.497 1.00 90.06 93 LEU A N 1
ATOM 713 C CA . LEU A 1 93 ? -3.041 -1.927 17.135 1.00 90.06 93 LEU A CA 1
ATOM 714 C C . LEU A 1 93 ? -3.116 -2.149 15.620 1.00 90.06 93 LEU A C 1
ATOM 716 O O . LEU A 1 93 ? -3.137 -3.292 15.173 1.00 90.06 93 LEU A O 1
ATOM 720 N N . LEU A 1 94 ? -3.127 -1.078 14.823 1.00 90.81 94 LEU A N 1
ATOM 721 C CA . LEU A 1 94 ? -3.357 -1.184 13.379 1.00 90.81 94 LEU A CA 1
ATOM 722 C C . LEU A 1 94 ? -2.234 -1.943 12.662 1.00 90.81 94 LEU A C 1
ATOM 724 O O . LEU A 1 94 ? -2.497 -2.705 11.735 1.00 90.81 94 LEU A O 1
ATOM 728 N N . THR A 1 95 ? -0.987 -1.781 13.098 1.00 87.38 95 THR A N 1
ATOM 729 C CA . THR A 1 95 ? 0.171 -2.453 12.485 1.00 87.38 95 THR A CA 1
ATOM 730 C C . THR A 1 95 ? 0.295 -3.917 12.900 1.00 87.38 95 THR A C 1
ATOM 732 O O . THR A 1 95 ? 0.915 -4.692 12.176 1.00 87.38 95 THR A O 1
ATOM 735 N N . SER A 1 96 ? -0.350 -4.326 13.998 1.00 87.25 96 SER A N 1
ATOM 736 C CA . SER A 1 96 ? -0.461 -5.736 14.390 1.00 87.25 96 SER A CA 1
ATOM 737 C C . SER A 1 96 ? -1.676 -6.460 13.802 1.00 87.25 96 SER A C 1
ATOM 739 O O . SER A 1 96 ? -1.792 -7.672 13.980 1.00 87.25 96 SER A O 1
ATOM 741 N N . ARG A 1 97 ? -2.586 -5.751 13.120 1.00 88.69 97 ARG A N 1
ATOM 742 C CA . ARG A 1 97 ? -3.721 -6.347 12.399 1.00 88.69 97 ARG A CA 1
ATOM 743 C C . ARG A 1 97 ? -3.350 -6.627 10.952 1.00 88.69 97 ARG A C 1
ATOM 745 O O . ARG A 1 97 ? -2.678 -5.817 10.310 1.00 88.69 97 ARG A O 1
ATOM 752 N N . THR A 1 98 ? -3.830 -7.745 10.416 1.00 90.38 98 THR A N 1
ATOM 753 C CA . THR A 1 98 ? -3.681 -8.053 8.986 1.00 90.38 98 THR A CA 1
ATOM 754 C C . THR A 1 98 ? -4.469 -7.049 8.139 1.00 90.38 98 THR A C 1
ATOM 756 O O . THR A 1 98 ? -5.388 -6.390 8.630 1.00 90.38 98 THR A O 1
ATOM 759 N N . TYR A 1 99 ? -4.144 -6.930 6.847 1.00 89.19 99 TYR A N 1
ATOM 760 C CA . TYR A 1 99 ? -4.908 -6.067 5.935 1.00 89.19 99 TYR A CA 1
ATOM 761 C C . TYR A 1 99 ? -6.407 -6.412 5.948 1.00 89.19 99 TYR A C 1
ATOM 763 O O . TYR A 1 99 ? -7.241 -5.529 6.126 1.00 89.19 99 TYR A O 1
ATOM 771 N N . LYS A 1 100 ? -6.749 -7.708 5.880 1.00 91.25 100 LYS A N 1
ATOM 772 C CA . LYS A 1 100 ? -8.134 -8.199 5.952 1.00 91.25 100 LYS A CA 1
ATOM 773 C C . LYS A 1 100 ? -8.851 -7.723 7.220 1.00 91.25 100 LYS A C 1
ATOM 775 O O . LYS A 1 100 ? -9.960 -7.204 7.131 1.00 91.25 100 LYS A O 1
ATOM 780 N N . GLN A 1 101 ? -8.201 -7.837 8.379 1.00 94.00 101 GLN A N 1
ATOM 781 C CA . GLN A 1 101 ? -8.752 -7.368 9.654 1.00 94.00 101 GLN A CA 1
ATOM 782 C C . GLN A 1 101 ? -8.952 -5.847 9.664 1.00 94.00 101 GLN A C 1
ATOM 784 O O . GLN A 1 101 ? -9.988 -5.359 10.111 1.00 94.00 101 GLN A O 1
ATOM 789 N N . ARG A 1 102 ? -8.008 -5.072 9.115 1.00 94.81 102 ARG A N 1
ATOM 790 C CA . ARG A 1 102 ? -8.164 -3.613 8.998 1.00 94.81 102 ARG A CA 1
ATOM 791 C C . ARG A 1 102 ? -9.330 -3.224 8.092 1.00 94.81 102 ARG A C 1
ATOM 793 O O . ARG A 1 102 ? -10.083 -2.318 8.440 1.00 94.81 102 ARG A O 1
ATOM 800 N N . MET A 1 103 ? -9.535 -3.932 6.984 1.00 94.62 103 MET A N 1
ATOM 801 C CA . MET A 1 103 ? -10.693 -3.697 6.117 1.00 94.62 103 MET A CA 1
ATOM 802 C C . MET A 1 103 ? -12.011 -4.057 6.810 1.00 94.62 103 MET A C 1
ATOM 804 O O . MET A 1 103 ? -12.984 -3.318 6.682 1.00 94.62 103 MET A O 1
ATOM 808 N N . GLN A 1 104 ? -12.033 -5.120 7.619 1.00 95.69 104 GLN A N 1
ATOM 809 C CA . GLN A 1 104 ? -13.189 -5.454 8.458 1.00 95.69 104 GLN A CA 1
ATOM 810 C C . GLN A 1 104 ? -13.478 -4.368 9.507 1.00 95.69 104 GLN A C 1
ATOM 812 O O . GLN A 1 104 ? -14.642 -4.023 9.701 1.00 95.69 104 GLN A O 1
ATOM 817 N N . LEU A 1 105 ? -12.450 -3.781 10.137 1.00 95.88 105 LEU A N 1
ATOM 818 C CA . LEU A 1 105 ? -12.620 -2.625 11.030 1.00 95.88 105 LEU A CA 1
ATOM 819 C C . LEU A 1 105 ? -13.201 -1.421 10.286 1.00 95.88 105 LEU A C 1
ATOM 821 O O . LEU A 1 105 ? -14.134 -0.793 10.782 1.00 95.88 105 LEU A O 1
ATOM 825 N N . SER A 1 106 ? -12.675 -1.122 9.095 1.00 96.06 106 SER A N 1
ATOM 826 C CA . SER A 1 106 ? -13.162 -0.013 8.272 1.00 96.06 106 SER A CA 1
ATOM 827 C C . SER A 1 106 ? -14.638 -0.182 7.920 1.00 96.06 106 SER A C 1
ATOM 829 O O . SER A 1 106 ? -15.429 0.724 8.171 1.00 96.06 106 SER A O 1
ATOM 831 N N . ALA A 1 107 ? -15.023 -1.360 7.425 1.00 96.56 107 ALA A N 1
ATOM 832 C CA . ALA A 1 107 ? -16.406 -1.663 7.067 1.00 96.56 107 ALA A CA 1
ATOM 833 C C . ALA A 1 107 ? -17.344 -1.638 8.287 1.00 96.56 107 ALA A C 1
ATOM 835 O O . ALA A 1 107 ? -18.463 -1.130 8.212 1.00 96.56 107 ALA A O 1
ATOM 836 N N . ALA A 1 108 ? -16.896 -2.161 9.433 1.00 96.00 108 ALA A N 1
ATOM 837 C CA . ALA A 1 108 ? -17.683 -2.144 10.662 1.00 96.00 108 ALA A CA 1
ATOM 838 C C . ALA A 1 108 ? -17.907 -0.722 11.192 1.00 96.00 108 ALA A C 1
ATOM 840 O O . ALA A 1 108 ? -18.997 -0.424 11.682 1.00 96.00 108 ALA A O 1
ATOM 841 N N . TYR A 1 109 ? -16.902 0.149 11.086 1.00 95.56 109 TYR A N 1
ATOM 842 C CA . TYR A 1 109 ? -17.034 1.558 11.437 1.00 95.56 109 TYR A CA 1
ATOM 843 C C . TYR A 1 109 ? -18.006 2.278 10.497 1.00 95.56 109 TYR A C 1
ATOM 845 O O . TYR A 1 109 ? -18.964 2.885 10.971 1.00 95.56 109 TYR A O 1
ATOM 853 N N . GLU A 1 110 ? -17.821 2.135 9.184 1.00 95.12 110 GLU A N 1
ATOM 854 C CA . GLU A 1 110 ? -18.673 2.760 8.167 1.00 95.12 110 GLU A CA 1
ATOM 855 C C . GLU A 1 110 ? -20.140 2.347 8.312 1.00 95.12 110 GLU A C 1
ATOM 857 O O . GLU A 1 110 ? -21.030 3.194 8.267 1.00 95.12 110 GLU A O 1
ATOM 862 N N . LYS A 1 111 ? -20.406 1.071 8.607 1.00 94.19 111 LYS A N 1
ATOM 863 C CA . LYS A 1 111 ? -21.764 0.585 8.882 1.00 94.19 111 LYS A CA 1
ATOM 864 C C . LYS A 1 111 ? -22.425 1.283 10.080 1.00 94.19 111 LYS A C 1
ATOM 866 O O . LYS A 1 111 ? -23.646 1.398 10.104 1.00 94.19 111 LYS A O 1
ATOM 871 N N . ARG A 1 112 ? -21.651 1.699 11.090 1.00 92.88 112 ARG A N 1
ATOM 872 C CA . ARG A 1 112 ? -22.169 2.310 12.331 1.00 92.88 112 ARG A CA 1
ATOM 873 C C . ARG A 1 112 ? -22.327 3.819 12.237 1.00 92.88 112 ARG A C 1
ATOM 875 O O . ARG A 1 112 ? -23.190 4.373 12.907 1.00 92.88 112 ARG A O 1
ATOM 882 N N . THR A 1 113 ? -21.453 4.480 11.487 1.00 92.06 113 THR A N 1
ATOM 883 C CA . THR A 1 113 ? -21.331 5.945 11.503 1.00 92.06 113 THR A CA 1
ATOM 884 C C . THR A 1 113 ? -21.631 6.589 10.159 1.00 92.06 113 THR A C 1
ATOM 886 O O . THR A 1 113 ? -21.749 7.810 10.100 1.00 92.06 113 THR A O 1
ATOM 889 N N . HIS A 1 114 ? -21.724 5.795 9.087 1.00 93.19 114 HIS A N 1
ATOM 890 C CA . HIS A 1 114 ? -21.759 6.261 7.699 1.00 93.19 114 HIS A CA 1
ATOM 891 C C . HIS A 1 114 ? -20.549 7.133 7.324 1.00 93.19 114 HIS A C 1
ATOM 893 O O . HIS A 1 114 ? -20.622 7.966 6.423 1.00 93.19 114 HIS A O 1
ATOM 899 N N . GLN A 1 115 ? -19.426 6.960 8.029 1.00 93.00 115 GLN A N 1
ATOM 900 C CA . GLN A 1 115 ? -18.179 7.682 7.794 1.00 93.00 115 GLN A CA 1
ATOM 901 C C . GLN A 1 115 ? -17.026 6.712 7.527 1.00 93.00 115 GLN A C 1
ATOM 903 O O . GLN A 1 115 ? -16.978 5.603 8.053 1.00 93.00 115 GLN A O 1
ATOM 908 N N . SER A 1 116 ? -16.046 7.164 6.745 1.00 94.88 116 SER A N 1
ATOM 909 C CA . SER A 1 116 ? -14.836 6.399 6.435 1.00 94.88 116 SER A CA 1
ATOM 910 C C . SER A 1 116 ? -13.846 6.424 7.604 1.00 94.88 116 SER A C 1
ATOM 912 O O . SER A 1 116 ? -13.374 7.490 8.014 1.00 94.88 116 SER A O 1
ATOM 914 N N . LEU A 1 117 ? -13.481 5.240 8.113 1.00 94.62 117 LEU A N 1
ATOM 915 C CA . LEU A 1 117 ? -12.445 5.100 9.141 1.00 94.62 117 LEU A CA 1
ATOM 916 C C . LEU A 1 117 ? -11.070 5.605 8.656 1.00 94.62 117 LEU A C 1
ATOM 918 O O . LEU A 1 117 ? -10.444 6.374 9.392 1.00 94.62 117 LEU A O 1
ATOM 922 N N . PRO A 1 118 ? -10.588 5.258 7.441 1.00 93.75 118 PRO A N 1
ATOM 923 C CA . PRO A 1 118 ? -9.358 5.831 6.894 1.00 93.75 118 PRO A CA 1
ATOM 924 C C . PRO A 1 118 ? -9.374 7.362 6.872 1.00 93.75 118 PRO A C 1
ATOM 926 O O . PRO A 1 118 ? -8.402 7.990 7.295 1.00 93.75 118 PRO A O 1
ATOM 929 N N . SER A 1 119 ? -10.489 7.971 6.451 1.00 92.12 119 SER A N 1
ATOM 930 C CA . SER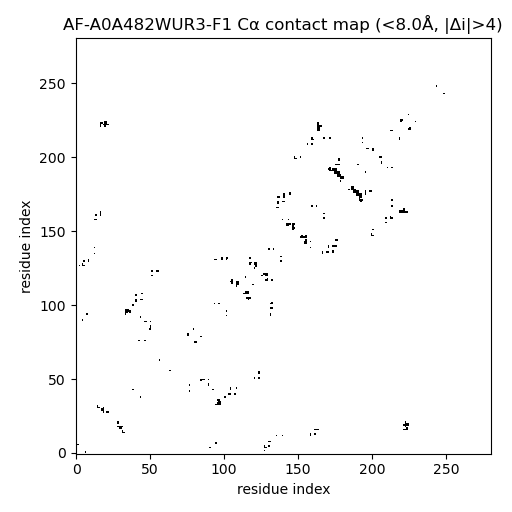 A 1 119 ? -10.630 9.430 6.399 1.00 92.12 119 SER A CA 1
ATOM 931 C C . SER A 1 119 ? -10.624 10.054 7.795 1.00 92.12 119 SER A C 1
ATOM 933 O O . SER A 1 119 ? -9.940 11.055 8.006 1.00 92.12 119 SER A O 1
ATOM 935 N N . LEU A 1 120 ? -11.310 9.444 8.771 1.00 93.00 120 LEU A N 1
ATOM 936 C CA . LEU A 1 120 ? -11.263 9.876 10.171 1.00 93.00 120 LEU A CA 1
ATOM 937 C C . LEU A 1 120 ? -9.822 9.885 10.695 1.00 93.00 120 LEU A C 1
ATOM 939 O O . LEU A 1 120 ? -9.375 10.878 11.276 1.00 93.00 120 LEU A O 1
ATOM 943 N N . LEU A 1 121 ? -9.092 8.787 10.487 1.00 92.06 121 LEU A N 1
ATOM 944 C CA . LEU A 1 121 ? -7.716 8.636 10.956 1.00 92.06 121 LEU A CA 1
ATOM 945 C C . LEU A 1 121 ? -6.760 9.594 10.244 1.00 92.06 121 LEU A C 1
ATOM 947 O O . LEU A 1 121 ? -5.896 10.180 10.896 1.00 92.06 121 LEU A O 1
ATOM 951 N N . GLN A 1 122 ? -6.935 9.801 8.940 1.00 89.38 122 GLN A N 1
ATOM 952 C CA . GLN A 1 122 ? -6.151 10.761 8.171 1.00 89.38 122 GLN A CA 1
ATOM 953 C C . GLN A 1 122 ? -6.380 12.195 8.655 1.00 89.38 122 GLN A C 1
ATOM 955 O O . GLN A 1 122 ? -5.414 12.916 8.889 1.00 89.38 122 GLN A O 1
ATOM 960 N N . ASN A 1 123 ? -7.633 12.602 8.853 1.00 88.38 123 ASN A N 1
ATOM 961 C CA . ASN A 1 123 ? -7.956 13.946 9.333 1.00 88.38 123 ASN A CA 1
ATOM 962 C C . ASN A 1 123 ? -7.483 14.155 10.775 1.00 88.38 123 ASN A C 1
ATOM 964 O O . ASN A 1 123 ? -7.040 15.241 11.142 1.00 88.38 123 ASN A O 1
ATOM 968 N N . SER A 1 124 ? -7.530 13.096 11.585 1.00 86.44 124 SER A N 1
ATOM 969 C CA . SER A 1 124 ? -7.120 13.158 12.984 1.00 86.44 124 SER A CA 1
ATOM 970 C C . SER A 1 124 ? -5.605 13.133 13.143 1.00 86.44 124 SER A C 1
ATOM 972 O O . SER A 1 124 ? -5.079 13.890 13.946 1.00 86.44 124 SER A O 1
ATOM 974 N N . PHE A 1 125 ? -4.870 12.281 12.425 1.00 85.75 125 PHE A N 1
ATOM 975 C CA . PHE A 1 125 ? -3.446 11.998 12.683 1.00 85.75 125 PHE A CA 1
ATOM 976 C C . PHE A 1 125 ? -2.511 12.233 11.495 1.00 85.75 125 PHE A C 1
ATOM 978 O O . PHE A 1 125 ? -1.294 12.232 11.683 1.00 85.75 125 PHE A O 1
ATOM 985 N N . GLY A 1 126 ? -3.055 12.478 10.309 1.00 82.94 126 GLY A N 1
ATOM 986 C CA . GLY A 1 126 ? -2.311 12.809 9.104 1.00 82.94 126 GLY A CA 1
ATOM 987 C C . GLY A 1 126 ? -2.199 11.665 8.087 1.00 82.94 126 GLY A C 1
ATOM 988 O O . GLY A 1 126 ? -2.661 10.544 8.317 1.00 82.94 126 GLY A O 1
ATOM 989 N N . PRO A 1 127 ? -1.531 11.936 6.950 1.00 75.56 127 PRO A N 1
ATOM 990 C CA . PRO A 1 127 ? -1.489 11.053 5.780 1.00 75.56 127 PRO A CA 1
ATOM 991 C C . PRO A 1 127 ? -1.024 9.601 5.994 1.00 75.56 127 PRO A C 1
ATOM 993 O O . PRO A 1 127 ? -1.531 8.731 5.286 1.00 75.56 127 PRO A O 1
ATOM 996 N N . PRO A 1 128 ? -0.086 9.277 6.915 1.00 80.12 128 PRO A N 1
ATOM 997 C CA . PRO A 1 128 ? 0.459 7.921 6.996 1.00 80.12 128 PRO A CA 1
ATOM 998 C C . PRO A 1 128 ? -0.575 6.827 7.288 1.00 80.12 128 PRO A C 1
ATOM 1000 O O . PRO A 1 128 ? -0.369 5.686 6.888 1.00 80.12 128 PRO A O 1
ATOM 1003 N N . PHE A 1 129 ? -1.690 7.159 7.945 1.00 84.38 129 PHE A N 1
ATOM 1004 C CA . PHE A 1 129 ? -2.726 6.179 8.280 1.00 84.38 129 PHE A CA 1
ATOM 1005 C C . PHE A 1 129 ? -3.516 5.693 7.067 1.00 84.38 129 PHE A C 1
ATOM 1007 O O . PHE A 1 129 ? -3.956 4.547 7.076 1.00 84.38 129 PHE A O 1
ATOM 1014 N N . ASN A 1 130 ? -3.649 6.507 6.013 1.00 83.25 130 ASN A N 1
ATOM 1015 C CA . ASN A 1 130 ? -4.388 6.104 4.817 1.00 83.25 130 ASN A CA 1
ATOM 1016 C C . ASN A 1 130 ? -3.744 4.872 4.159 1.00 83.25 130 ASN A C 1
ATOM 1018 O O . ASN A 1 130 ? -4.433 3.919 3.811 1.00 83.25 130 ASN A O 1
ATOM 1022 N N . GLY A 1 131 ? -2.406 4.834 4.108 1.00 84.31 131 GLY A N 1
ATOM 1023 C CA . GLY A 1 131 ? -1.648 3.726 3.518 1.00 84.31 131 GLY A CA 1
ATOM 1024 C C . GLY A 1 131 ? -1.894 2.363 4.174 1.00 84.31 131 GLY A C 1
ATOM 1025 O O . GLY A 1 131 ? -1.713 1.344 3.521 1.00 84.31 131 GLY A O 1
ATOM 1026 N N . LEU A 1 132 ? -2.358 2.319 5.429 1.00 88.69 132 LEU A N 1
ATOM 1027 C CA . LEU A 1 132 ? -2.685 1.059 6.105 1.00 88.69 132 LEU A CA 1
ATOM 1028 C C . LEU A 1 132 ? -3.959 0.401 5.546 1.00 88.69 132 LEU A C 1
ATOM 1030 O O . LEU A 1 132 ? -4.120 -0.813 5.688 1.00 88.69 132 LEU A O 1
ATOM 1034 N N . PHE A 1 133 ? -4.851 1.173 4.926 1.00 91.88 133 PHE A N 1
ATOM 1035 C CA . PHE A 1 133 ? -6.145 0.708 4.411 1.00 91.88 133 PHE A CA 1
ATOM 1036 C C . PHE A 1 133 ? -6.208 0.672 2.880 1.00 91.88 133 PHE A C 1
ATOM 1038 O O . PHE A 1 133 ? -7.218 0.262 2.316 1.00 91.88 133 PHE A O 1
ATOM 1045 N N . MET A 1 134 ? -5.134 1.069 2.200 1.00 89.31 134 MET A N 1
ATOM 1046 C CA . MET A 1 134 ? -5.048 0.970 0.747 1.00 89.31 134 MET A CA 1
ATOM 1047 C C . MET A 1 134 ? -4.911 -0.486 0.312 1.00 89.31 134 MET A C 1
ATOM 1049 O O . MET A 1 134 ? -4.170 -1.256 0.927 1.00 89.31 134 MET A O 1
ATOM 1053 N N . ASP A 1 135 ? -5.611 -0.859 -0.757 1.00 89.31 135 ASP A N 1
ATOM 1054 C CA . ASP A 1 135 ? -5.381 -2.142 -1.409 1.00 89.31 135 ASP A CA 1
ATOM 1055 C C . ASP A 1 135 ? -3.968 -2.213 -2.010 1.00 89.31 135 ASP A C 1
ATOM 1057 O O . ASP A 1 135 ? -3.309 -1.199 -2.255 1.00 89.31 135 ASP A O 1
ATOM 1061 N N . MET A 1 136 ? -3.496 -3.440 -2.238 1.00 87.00 136 MET A N 1
ATOM 1062 C CA . MET A 1 136 ? -2.131 -3.691 -2.696 1.00 87.00 136 MET A CA 1
ATOM 1063 C C . MET A 1 136 ? -1.830 -3.023 -4.042 1.00 87.00 136 MET A C 1
ATOM 1065 O O . MET A 1 136 ? -0.751 -2.459 -4.209 1.00 87.00 136 MET A O 1
ATOM 1069 N N . LYS A 1 137 ? -2.778 -3.043 -4.986 1.00 90.56 137 LYS A N 1
ATOM 1070 C CA . LYS A 1 137 ? -2.594 -2.457 -6.318 1.00 90.56 137 LYS A CA 1
ATOM 1071 C C . LYS A 1 137 ? -2.369 -0.951 -6.202 1.00 90.56 137 LYS A C 1
ATOM 1073 O O . LYS A 1 137 ? -1.381 -0.433 -6.728 1.00 90.56 137 LYS A O 1
ATOM 1078 N N . ALA A 1 138 ? -3.233 -0.263 -5.457 1.00 90.19 138 ALA A N 1
ATOM 1079 C CA . ALA A 1 138 ? -3.108 1.168 -5.215 1.00 90.19 138 ALA A CA 1
ATOM 1080 C C . ALA A 1 138 ? -1.824 1.510 -4.440 1.00 90.19 138 ALA A C 1
ATOM 1082 O O . ALA A 1 138 ? -1.134 2.472 -4.782 1.00 90.19 138 ALA A O 1
ATOM 1083 N N . LEU A 1 139 ? -1.474 0.713 -3.425 1.00 88.62 139 LEU A N 1
ATOM 1084 C CA . LEU A 1 139 ? -0.278 0.925 -2.613 1.00 88.62 139 LEU A CA 1
ATOM 1085 C C . LEU A 1 139 ? 1.002 0.817 -3.458 1.00 88.62 139 LEU A C 1
ATOM 1087 O O . LEU A 1 139 ? 1.805 1.753 -3.476 1.00 88.62 139 LEU A O 1
ATOM 1091 N N . LEU A 1 140 ? 1.173 -0.288 -4.193 1.00 90.62 140 LEU A N 1
ATOM 1092 C CA . LEU A 1 140 ? 2.330 -0.508 -5.064 1.00 90.62 140 LEU A CA 1
ATOM 1093 C C . LEU A 1 140 ? 2.422 0.574 -6.145 1.00 90.62 140 LEU A C 1
ATOM 1095 O O . LEU A 1 140 ? 3.489 1.163 -6.327 1.00 90.62 140 LEU A O 1
ATOM 1099 N N . GLY A 1 141 ? 1.302 0.888 -6.806 1.00 92.19 141 GLY A N 1
ATOM 1100 C CA . GLY A 1 141 ? 1.242 1.919 -7.843 1.00 92.19 141 GLY A CA 1
ATOM 1101 C C . GLY A 1 141 ? 1.684 3.293 -7.332 1.00 92.19 141 GLY A C 1
ATOM 1102 O O . GLY A 1 141 ? 2.547 3.927 -7.940 1.00 92.19 141 GLY A O 1
ATOM 1103 N N . ILE A 1 142 ? 1.180 3.728 -6.169 1.00 90.00 142 ILE A N 1
ATOM 1104 C CA . ILE A 1 142 ? 1.575 5.007 -5.558 1.00 90.00 142 ILE A CA 1
ATOM 1105 C C . ILE A 1 142 ? 3.062 5.032 -5.205 1.00 90.00 142 ILE A C 1
ATOM 1107 O O . ILE A 1 142 ? 3.706 6.072 -5.371 1.00 90.00 142 ILE A O 1
ATOM 1111 N N . TYR A 1 143 ? 3.623 3.935 -4.694 1.00 89.12 143 TYR A N 1
ATOM 1112 C CA . TYR A 1 143 ? 5.041 3.910 -4.342 1.00 89.12 143 TYR A CA 1
ATOM 1113 C C . TYR A 1 143 ? 5.947 3.905 -5.566 1.00 89.12 143 TYR A C 1
ATOM 1115 O O . TYR A 1 143 ? 6.920 4.656 -5.570 1.00 89.12 143 TYR A O 1
ATOM 1123 N N . VAL A 1 144 ? 5.608 3.141 -6.606 1.00 91.12 144 VAL A N 1
ATOM 1124 C CA . VAL A 1 144 ? 6.324 3.182 -7.889 1.00 91.12 144 VAL A CA 1
ATOM 1125 C C . VAL A 1 144 ? 6.248 4.590 -8.484 1.00 91.12 144 VAL A C 1
ATOM 1127 O O . VAL A 1 144 ? 7.289 5.175 -8.784 1.00 91.12 144 VAL A O 1
ATOM 1130 N N . GLN A 1 145 ? 5.053 5.188 -8.551 1.00 91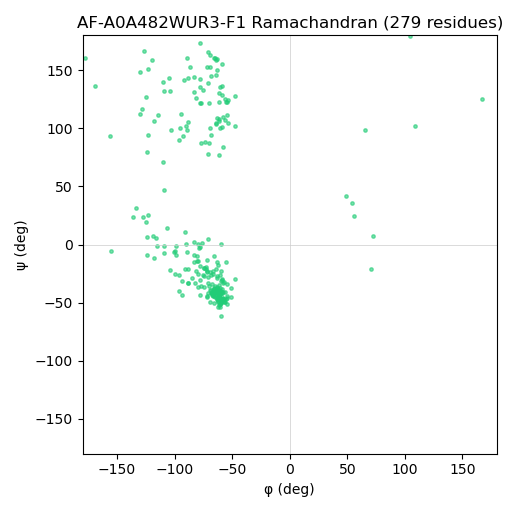.38 145 GLN A N 1
ATOM 1131 C CA . GLN A 1 145 ? 4.878 6.538 -9.089 1.00 91.38 145 GLN A CA 1
ATOM 1132 C C . GLN A 1 145 ? 5.664 7.582 -8.288 1.00 91.38 145 GLN A C 1
ATOM 1134 O O . GLN A 1 145 ? 6.438 8.336 -8.861 1.00 91.38 145 GLN A O 1
ATOM 1139 N N . ASN A 1 146 ? 5.522 7.619 -6.959 1.00 88.25 146 ASN A N 1
ATOM 1140 C CA . ASN A 1 146 ? 6.234 8.596 -6.128 1.00 88.25 146 ASN A CA 1
ATOM 1141 C C . ASN A 1 146 ? 7.755 8.424 -6.186 1.00 88.25 146 ASN A C 1
ATOM 1143 O O . ASN A 1 146 ? 8.479 9.419 -6.137 1.00 88.25 146 ASN A O 1
ATOM 1147 N N . SER A 1 147 ? 8.226 7.177 -6.239 1.00 88.06 147 SER A N 1
ATOM 1148 C CA . SER A 1 147 ? 9.647 6.851 -6.334 1.00 88.06 147 SER A CA 1
ATOM 1149 C C . SER A 1 147 ? 10.245 7.421 -7.622 1.00 88.06 147 SER A C 1
ATOM 1151 O O . SER A 1 147 ? 11.284 8.080 -7.569 1.00 88.06 147 SER A O 1
ATOM 1153 N N . LEU A 1 148 ? 9.533 7.284 -8.744 1.00 86.31 148 LEU A N 1
ATOM 1154 C CA . LEU A 1 148 ? 9.940 7.806 -10.050 1.00 86.31 148 LEU A CA 1
ATOM 1155 C C . LEU A 1 148 ? 9.722 9.324 -10.203 1.00 86.31 148 LEU A C 1
ATOM 1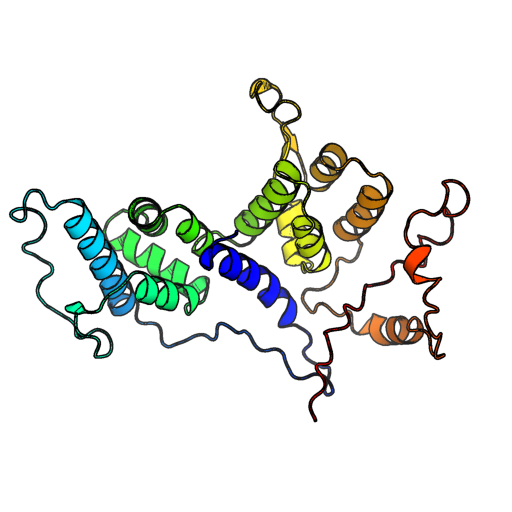157 O O . LEU A 1 148 ? 10.577 9.984 -10.791 1.00 86.31 148 LEU A O 1
ATOM 1161 N N . ASP A 1 149 ? 8.655 9.890 -9.624 1.00 83.06 149 ASP A N 1
ATOM 1162 C CA . ASP A 1 149 ? 8.318 11.324 -9.700 1.00 83.06 149 ASP A CA 1
ATOM 1163 C C . ASP A 1 149 ? 9.263 12.206 -8.859 1.00 83.06 149 ASP A C 1
ATOM 1165 O O . ASP A 1 149 ? 9.657 13.288 -9.291 1.00 83.06 149 ASP A O 1
ATOM 1169 N N . ARG A 1 150 ? 9.586 11.804 -7.618 1.00 68.88 150 ARG A N 1
ATOM 1170 C CA . ARG A 1 150 ? 10.160 12.733 -6.616 1.00 68.88 150 ARG A CA 1
ATOM 1171 C C . ARG A 1 150 ? 11.682 12.755 -6.557 1.00 68.88 150 ARG A C 1
ATOM 1173 O O . ARG A 1 150 ? 12.253 13.770 -6.173 1.00 68.88 150 ARG A O 1
ATOM 1180 N N . ALA A 1 151 ? 12.328 11.632 -6.851 1.00 61.53 151 ALA A N 1
ATOM 1181 C CA . ALA A 1 151 ? 13.781 11.498 -6.711 1.00 61.53 151 ALA A CA 1
ATOM 1182 C C . ALA A 1 151 ? 14.395 10.425 -7.615 1.00 61.53 151 ALA A C 1
ATOM 1184 O O . ALA A 1 151 ? 15.615 10.270 -7.612 1.00 61.53 151 ALA A O 1
ATOM 1185 N N . LYS A 1 152 ? 13.568 9.658 -8.343 1.00 71.75 152 LYS A N 1
ATOM 1186 C CA . LYS A 1 152 ? 13.986 8.421 -9.017 1.00 71.75 152 LYS A CA 1
ATOM 1187 C C . LYS A 1 152 ? 14.765 7.524 -8.049 1.00 71.75 152 LYS A C 1
ATOM 1189 O O . LYS A 1 152 ? 15.808 6.979 -8.399 1.00 71.75 152 LYS A O 1
ATOM 1194 N N . ASP A 1 153 ? 14.283 7.435 -6.803 1.00 77.25 153 ASP A N 1
ATOM 1195 C CA . ASP A 1 153 ? 14.958 6.658 -5.764 1.00 77.25 153 ASP A CA 1
ATOM 1196 C C . ASP A 1 153 ? 14.859 5.154 -6.060 1.00 77.25 153 ASP A C 1
ATOM 1198 O O . ASP A 1 153 ? 14.045 4.716 -6.860 1.00 77.25 153 ASP A O 1
ATOM 1202 N N . TRP A 1 154 ? 15.682 4.326 -5.424 1.00 80.00 154 TRP A N 1
ATOM 1203 C CA . TRP A 1 154 ? 15.745 2.891 -5.738 1.00 80.00 154 TRP A CA 1
ATOM 1204 C C . TRP A 1 154 ? 14.504 2.089 -5.289 1.00 80.00 154 TRP A C 1
ATOM 1206 O O . TRP A 1 154 ? 14.484 0.861 -5.411 1.00 80.00 154 TRP A O 1
ATOM 1216 N N . ALA A 1 155 ? 13.457 2.739 -4.761 1.00 84.62 155 ALA A N 1
ATOM 1217 C CA . ALA A 1 155 ? 12.282 2.039 -4.249 1.00 84.62 155 ALA A CA 1
ATOM 1218 C C . ALA A 1 155 ? 11.461 1.378 -5.365 1.00 84.62 155 ALA A C 1
ATOM 1220 O O . ALA A 1 155 ? 11.032 0.242 -5.174 1.00 84.62 155 ALA A O 1
ATOM 1221 N N . TYR A 1 156 ? 11.291 2.019 -6.529 1.00 87.12 156 TYR A N 1
ATOM 1222 C CA . TYR A 1 156 ? 10.605 1.396 -7.669 1.00 87.12 156 TYR A CA 1
ATOM 1223 C C . TYR A 1 156 ? 11.337 0.128 -8.125 1.00 87.12 156 TYR A C 1
ATOM 1225 O O . TYR A 1 156 ? 10.690 -0.888 -8.354 1.00 87.12 156 TYR A O 1
ATOM 1233 N N . MET A 1 157 ? 12.677 0.143 -8.176 1.00 85.00 157 MET A N 1
ATOM 1234 C CA . MET A 1 157 ? 13.465 -1.046 -8.522 1.00 85.00 157 MET A CA 1
ATOM 1235 C C . MET A 1 157 ? 13.276 -2.150 -7.493 1.00 85.00 157 MET A C 1
ATOM 1237 O O . MET A 1 157 ? 13.022 -3.287 -7.867 1.00 85.00 157 MET A O 1
ATOM 1241 N N . SER A 1 158 ? 13.351 -1.817 -6.202 1.00 85.19 158 SER A N 1
ATOM 1242 C CA . SER A 1 158 ? 13.111 -2.790 -5.135 1.00 85.19 158 SER A CA 1
ATOM 1243 C C . SER A 1 158 ? 11.728 -3.432 -5.270 1.00 85.19 158 SER A C 1
ATOM 1245 O O . SER A 1 158 ? 11.624 -4.656 -5.263 1.00 85.19 158 SER A O 1
ATOM 1247 N N . ILE A 1 159 ? 10.681 -2.629 -5.495 1.00 89.44 159 ILE A N 1
ATOM 1248 C CA . ILE A 1 159 ? 9.313 -3.123 -5.694 1.00 89.44 159 ILE A CA 1
ATOM 1249 C C . ILE A 1 159 ? 9.244 -4.044 -6.914 1.00 89.44 159 ILE A C 1
ATOM 1251 O O . ILE A 1 159 ? 8.817 -5.185 -6.777 1.00 89.44 159 ILE A O 1
ATOM 1255 N N . LEU A 1 160 ? 9.700 -3.601 -8.088 1.00 88.88 160 LEU A N 1
ATOM 1256 C CA . LEU A 1 160 ? 9.624 -4.397 -9.319 1.00 88.88 160 LEU A CA 1
ATOM 1257 C C . LEU A 1 160 ? 10.435 -5.698 -9.219 1.00 88.88 160 LEU A C 1
ATOM 1259 O O . LEU A 1 160 ? 9.961 -6.755 -9.620 1.00 88.88 160 LEU A O 1
ATOM 1263 N N . CYS A 1 161 ? 11.629 -5.646 -8.626 1.00 85.12 161 CYS A N 1
ATOM 1264 C CA . CYS A 1 161 ? 12.512 -6.804 -8.484 1.00 85.12 161 CYS A CA 1
ATOM 1265 C C . CYS A 1 161 ? 12.059 -7.800 -7.408 1.00 85.12 161 CYS A C 1
ATOM 1267 O O . CYS A 1 161 ? 12.519 -8.944 -7.427 1.00 85.12 161 CYS A O 1
ATOM 1269 N N . THR A 1 162 ? 11.214 -7.390 -6.457 1.00 83.44 162 THR A N 1
ATOM 1270 C CA . THR A 1 162 ? 10.709 -8.251 -5.368 1.00 83.44 162 THR A CA 1
ATOM 1271 C C . THR A 1 162 ? 9.234 -8.609 -5.516 1.00 83.44 162 THR A C 1
ATOM 1273 O O . THR A 1 162 ? 8.751 -9.467 -4.779 1.00 83.44 162 THR A O 1
ATOM 1276 N N . SER A 1 163 ? 8.530 -8.013 -6.479 1.00 87.12 163 SER A N 1
ATOM 1277 C CA . SER A 1 163 ? 7.127 -8.319 -6.738 1.00 87.12 163 SER A CA 1
ATOM 1278 C C . SER A 1 163 ? 6.950 -9.730 -7.298 1.00 87.12 163 SER A C 1
ATOM 1280 O O . SER A 1 163 ? 7.778 -10.240 -8.060 1.00 87.12 163 SER A O 1
ATOM 1282 N N . SER A 1 164 ? 5.851 -10.355 -6.903 1.00 85.62 164 SER A N 1
ATOM 1283 C CA . SER A 1 164 ? 5.373 -11.632 -7.422 1.00 85.62 164 SER A CA 1
ATOM 1284 C C . SER A 1 164 ? 4.681 -11.480 -8.788 1.00 85.62 164 SER A C 1
ATOM 1286 O O . SER A 1 164 ? 4.447 -10.356 -9.236 1.00 85.62 164 SER A O 1
ATOM 1288 N N . ALA A 1 165 ? 4.310 -12.580 -9.454 1.00 86.12 165 ALA A N 1
ATOM 1289 C CA . ALA A 1 165 ? 3.561 -12.532 -10.718 1.00 86.12 165 ALA A CA 1
ATOM 1290 C C . ALA A 1 165 ? 2.249 -11.762 -10.558 1.00 86.12 165 ALA A C 1
ATOM 1292 O O . ALA A 1 165 ? 1.965 -10.858 -11.344 1.00 86.12 165 ALA A O 1
ATOM 1293 N N . SER A 1 166 ? 1.468 -12.084 -9.523 1.00 88.88 166 SER A N 1
ATOM 1294 C CA . SER A 1 166 ? 0.195 -11.404 -9.271 1.00 88.88 166 SER A CA 1
ATOM 1295 C C . SER A 1 166 ? 0.388 -9.914 -8.967 1.00 88.88 166 SER A C 1
ATOM 1297 O O . SER A 1 166 ? -0.353 -9.083 -9.490 1.00 88.88 166 SER A O 1
ATOM 1299 N N . GLN A 1 167 ? 1.418 -9.544 -8.203 1.00 90.88 167 GLN A N 1
ATOM 1300 C CA . GLN A 1 167 ? 1.738 -8.143 -7.904 1.00 90.88 167 GLN A CA 1
ATOM 1301 C C . GLN A 1 167 ? 2.233 -7.368 -9.134 1.00 90.88 167 GLN A C 1
ATOM 1303 O O . GLN A 1 167 ? 1.809 -6.231 -9.353 1.00 90.88 167 GLN A O 1
ATOM 1308 N N . LEU A 1 168 ? 3.089 -7.975 -9.963 1.00 91.62 168 LEU A N 1
ATOM 1309 C CA . LEU A 1 168 ? 3.527 -7.382 -11.229 1.00 91.62 168 LEU A CA 1
ATOM 1310 C C . LEU A 1 168 ? 2.346 -7.199 -12.180 1.00 91.62 168 LEU A C 1
ATOM 1312 O O . LEU A 1 168 ? 2.231 -6.144 -12.798 1.00 91.62 168 LEU A O 1
ATOM 1316 N N . GLN A 1 169 ? 1.425 -8.161 -12.243 1.00 92.38 169 GLN A N 1
ATOM 1317 C CA . GLN A 1 169 ? 0.213 -8.017 -13.043 1.00 92.38 169 GLN A CA 1
ATOM 1318 C C . GLN A 1 169 ? -0.671 -6.870 -12.530 1.00 92.38 169 GLN A C 1
ATOM 1320 O O . GLN A 1 169 ? -1.084 -6.023 -13.318 1.00 92.38 169 GLN A O 1
ATOM 1325 N N . MET A 1 170 ? -0.877 -6.752 -11.211 1.00 92.81 170 MET A N 1
ATOM 1326 C CA . MET A 1 170 ? -1.592 -5.608 -10.619 1.00 92.81 170 MET A CA 1
ATOM 1327 C C . MET A 1 170 ? -0.952 -4.266 -11.002 1.00 92.81 170 MET A C 1
ATOM 1329 O O . MET A 1 170 ? -1.663 -3.299 -11.293 1.00 92.81 170 MET A O 1
ATOM 1333 N N . LEU A 1 171 ? 0.382 -4.199 -11.011 1.00 93.19 171 LEU A N 1
ATOM 1334 C CA . LEU A 1 171 ? 1.130 -3.018 -11.438 1.00 93.19 171 LEU A CA 1
ATOM 1335 C C . LEU A 1 171 ? 0.967 -2.741 -12.942 1.00 93.19 171 LEU A C 1
ATOM 1337 O O . LEU A 1 171 ? 0.746 -1.589 -13.309 1.00 93.19 171 LEU A O 1
ATOM 1341 N N . LYS A 1 172 ? 1.001 -3.762 -13.806 1.00 91.94 172 LYS A N 1
ATOM 1342 C CA . LYS A 1 172 ? 0.751 -3.622 -15.256 1.00 91.94 172 LYS A CA 1
ATOM 1343 C C . LYS A 1 172 ? -0.662 -3.121 -15.551 1.00 91.94 172 LYS A C 1
ATOM 1345 O O . LYS A 1 172 ? -0.845 -2.265 -16.413 1.00 91.94 172 LYS A O 1
ATOM 1350 N N . ASP A 1 173 ? -1.637 -3.589 -14.779 1.00 91.56 173 ASP A N 1
ATOM 1351 C CA . ASP A 1 173 ? -3.041 -3.187 -14.891 1.00 91.56 173 ASP A CA 1
ATOM 1352 C C . ASP A 1 173 ? -3.325 -1.817 -14.246 1.00 91.56 173 ASP A C 1
ATOM 1354 O O . ASP A 1 173 ? -4.476 -1.362 -14.218 1.00 91.56 173 ASP A O 1
ATOM 1358 N N . SER A 1 174 ? -2.321 -1.179 -13.641 1.00 92.81 174 SER A N 1
ATOM 1359 C CA . SER A 1 174 ? -2.439 0.157 -13.055 1.00 92.81 174 SER A CA 1
ATOM 1360 C C . SER A 1 174 ? -2.192 1.243 -14.101 1.00 92.81 174 SER A C 1
ATOM 1362 O O . SER A 1 174 ? -1.485 1.047 -15.088 1.00 92.81 174 SER A O 1
ATOM 1364 N N . LYS A 1 175 ? -2.789 2.415 -13.877 1.00 93.25 175 LYS A N 1
ATOM 1365 C CA . LYS A 1 175 ? -2.526 3.621 -14.666 1.00 93.25 175 LYS A CA 1
ATOM 1366 C C . LYS A 1 175 ? -1.644 4.558 -13.856 1.00 93.25 175 LYS A C 1
ATOM 1368 O O . LYS A 1 175 ? -1.911 4.790 -12.678 1.00 93.25 175 LYS A O 1
ATOM 1373 N N . PHE A 1 176 ? -0.593 5.057 -14.492 1.00 93.88 176 PHE A N 1
ATOM 1374 C CA . PHE A 1 176 ? 0.378 5.957 -13.889 1.00 93.88 176 PHE A CA 1
ATOM 1375 C C . PHE A 1 176 ? 0.227 7.339 -14.497 1.00 93.88 176 PHE A C 1
ATOM 1377 O O . PHE A 1 176 ? 0.048 7.479 -15.705 1.00 93.88 176 PHE A O 1
ATOM 1384 N N . THR A 1 177 ? 0.327 8.364 -13.657 1.00 94.19 177 THR A N 1
ATOM 1385 C CA . THR A 1 177 ? 0.261 9.749 -14.130 1.00 94.19 177 THR A CA 1
ATOM 1386 C C . THR A 1 177 ? 1.656 10.218 -14.517 1.00 94.19 177 THR A C 1
ATOM 1388 O O . THR A 1 177 ? 2.460 10.516 -13.633 1.00 94.19 177 THR A O 1
ATOM 1391 N N . TYR A 1 178 ? 1.940 10.325 -15.813 1.00 91.12 178 TYR A N 1
ATOM 1392 C CA . TYR A 1 178 ? 3.160 10.974 -16.284 1.00 91.12 178 TYR A CA 1
ATOM 1393 C C . TYR A 1 178 ? 2.966 12.489 -16.347 1.00 91.12 178 TYR A C 1
ATOM 1395 O O . TYR A 1 178 ? 1.966 12.989 -16.865 1.00 91.12 178 TYR A O 1
ATOM 1403 N N . LYS A 1 179 ? 3.930 13.217 -15.779 1.00 90.06 179 LYS A N 1
ATOM 1404 C CA . LYS A 1 179 ? 3.904 14.674 -15.622 1.00 90.06 179 LYS A CA 1
ATOM 1405 C C . LYS A 1 179 ? 5.158 15.260 -16.272 1.00 90.06 179 LYS A C 1
ATOM 1407 O O . LYS A 1 179 ? 6.125 15.537 -15.563 1.00 90.06 179 LYS A O 1
ATOM 1412 N N . PRO A 1 180 ? 5.182 15.419 -17.608 1.00 83.50 180 PRO A N 1
ATOM 1413 C CA . PRO A 1 180 ? 6.337 16.005 -18.291 1.00 83.50 180 PRO A CA 1
ATOM 1414 C C . PRO A 1 180 ? 6.566 17.457 -17.855 1.00 83.50 180 PRO A C 1
ATOM 1416 O O . PRO A 1 180 ? 7.695 17.936 -17.836 1.00 83.50 180 PRO A O 1
ATOM 1419 N N . ASP A 1 181 ? 5.481 18.136 -17.479 1.00 82.62 181 ASP A N 1
ATOM 1420 C CA . ASP A 1 181 ? 5.456 19.499 -16.975 1.00 82.62 181 ASP A CA 1
ATOM 1421 C C . ASP A 1 181 ? 4.637 19.519 -15.670 1.00 82.62 181 ASP A C 1
ATOM 1423 O O . ASP A 1 181 ? 3.433 19.249 -15.698 1.00 82.62 181 ASP A O 1
ATOM 1427 N N . PRO A 1 182 ? 5.253 19.778 -14.503 1.00 82.31 182 PRO A N 1
ATOM 1428 C CA . PRO A 1 182 ? 4.539 19.771 -13.229 1.00 82.31 182 PRO A CA 1
ATOM 1429 C C . PRO A 1 182 ? 3.594 20.971 -13.056 1.00 82.31 182 PRO A C 1
ATOM 1431 O O . PRO A 1 182 ? 2.777 20.948 -12.137 1.00 82.31 182 PRO A O 1
ATOM 1434 N N . VAL A 1 183 ? 3.698 22.001 -13.903 1.00 87.81 183 VAL A N 1
ATOM 1435 C CA . VAL A 1 183 ? 2.887 23.225 -13.823 1.00 87.81 183 VAL A CA 1
ATOM 1436 C C . VAL A 1 183 ? 1.676 23.140 -14.752 1.00 87.81 183 VAL A C 1
ATOM 1438 O O . VAL A 1 183 ? 0.575 23.530 -14.363 1.00 87.81 183 VAL A O 1
ATOM 1441 N N . ASP A 1 184 ? 1.851 22.593 -15.957 1.00 89.69 184 ASP A N 1
ATOM 1442 C CA . ASP A 1 184 ? 0.763 22.442 -16.927 1.00 89.69 184 ASP A CA 1
ATOM 1443 C C . ASP A 1 184 ? 0.068 21.077 -16.812 1.00 89.69 184 ASP A C 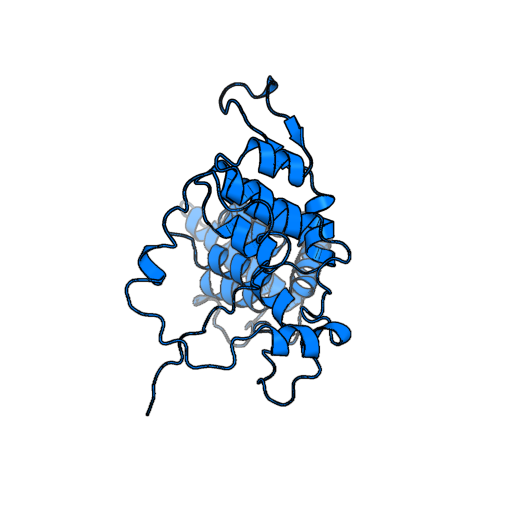1
ATOM 1445 O O . ASP A 1 184 ? 0.445 20.087 -17.445 1.00 89.69 184 ASP A O 1
ATOM 1449 N N . THR A 1 185 ? -1.008 21.043 -16.025 1.00 88.25 185 THR A N 1
ATOM 1450 C CA . THR A 1 185 ? -1.825 19.839 -15.809 1.00 88.25 185 THR A CA 1
ATOM 1451 C C . THR A 1 185 ? -2.495 19.312 -17.078 1.00 88.25 185 THR A C 1
ATOM 1453 O O . THR A 1 185 ? -2.881 18.144 -17.110 1.00 88.25 185 THR A O 1
ATOM 1456 N N . ARG A 1 186 ? -2.608 20.115 -18.146 1.00 89.81 186 ARG A N 1
ATOM 1457 C CA . ARG A 1 186 ? -3.195 19.678 -19.428 1.00 89.81 186 ARG A CA 1
ATOM 1458 C C . ARG A 1 186 ? -2.275 18.733 -20.194 1.00 89.81 186 ARG A C 1
ATOM 1460 O O . ARG A 1 186 ? -2.745 18.014 -21.069 1.00 89.81 186 ARG A O 1
ATOM 1467 N N . LYS A 1 187 ? -0.980 18.732 -19.866 1.00 89.19 187 LYS A N 1
ATOM 1468 C CA . LYS A 1 187 ? 0.023 17.822 -20.438 1.00 89.19 187 LYS A CA 1
ATOM 1469 C C . LYS A 1 187 ? 0.170 16.525 -19.644 1.00 89.19 187 LYS A C 1
ATOM 1471 O O . LYS A 1 187 ? 1.026 15.709 -19.976 1.00 89.19 187 LYS A O 1
ATOM 1476 N N . TRP A 1 188 ? -0.590 16.351 -18.562 1.00 92.12 188 TRP A N 1
ATOM 1477 C CA . TRP A 1 188 ? -0.529 15.132 -17.766 1.00 92.12 188 TRP A CA 1
ATOM 1478 C C . TRP A 1 188 ? -1.299 14.025 -18.470 1.00 92.12 188 TRP A C 1
ATOM 1480 O O . TRP A 1 188 ? -2.422 14.224 -18.930 1.00 92.12 188 TRP A O 1
ATOM 1490 N N . GLU A 1 189 ? -0.709 12.841 -18.513 1.00 93.31 189 GLU A N 1
ATOM 1491 C CA . GLU A 1 189 ? -1.272 11.694 -19.217 1.00 93.31 189 GLU A CA 1
ATOM 1492 C C . GLU A 1 189 ? -1.293 10.460 -18.315 1.00 93.31 189 GLU A C 1
ATOM 1494 O O . GLU A 1 189 ? -0.445 10.286 -17.435 1.00 93.31 189 GLU A O 1
ATOM 1499 N N . GLN A 1 190 ? -2.296 9.606 -18.525 1.00 94.62 190 GLN A N 1
ATOM 1500 C CA . GLN A 1 190 ? -2.392 8.307 -17.869 1.00 94.62 190 GLN A CA 1
ATOM 1501 C C . GLN A 1 190 ? -1.792 7.247 -18.784 1.00 94.62 190 GLN A C 1
ATOM 1503 O O . GLN A 1 190 ? -2.355 6.937 -19.832 1.00 94.62 190 GLN A O 1
ATOM 1508 N N . VAL A 1 191 ? -0.672 6.674 -18.368 1.00 93.81 191 VAL A N 1
ATOM 1509 C CA . VAL A 1 191 ? 0.107 5.714 -19.157 1.00 93.81 191 VAL A CA 1
ATOM 1510 C C . VAL A 1 191 ? 0.205 4.369 -18.438 1.00 93.81 191 VAL A C 1
ATOM 1512 O O . VAL A 1 191 ? -0.024 4.268 -17.228 1.00 93.81 191 VAL A O 1
ATOM 1515 N N . ALA A 1 192 ? 0.494 3.310 -19.194 1.00 93.38 192 ALA A N 1
ATOM 1516 C CA . ALA A 1 192 ? 0.788 1.994 -18.624 1.00 93.38 192 ALA A CA 1
ATOM 1517 C C . ALA A 1 192 ? 2.162 1.992 -17.932 1.00 93.38 192 ALA A C 1
ATOM 1519 O O . ALA A 1 192 ? 2.972 2.890 -18.160 1.00 93.38 192 ALA A O 1
ATOM 1520 N N . LEU A 1 193 ? 2.444 0.971 -17.115 1.00 91.31 193 LEU A N 1
ATOM 1521 C CA . LEU A 1 193 ? 3.708 0.868 -16.379 1.00 91.31 193 LEU A CA 1
ATOM 1522 C C . LEU A 1 193 ? 4.936 0.969 -17.295 1.00 91.31 193 LEU A C 1
ATOM 1524 O O . LEU A 1 193 ? 5.808 1.788 -17.036 1.00 91.31 193 LEU A O 1
ATOM 1528 N N . ASP A 1 194 ? 5.002 0.186 -18.373 1.00 88.31 194 ASP A N 1
ATOM 1529 C CA . ASP A 1 194 ? 6.174 0.174 -19.264 1.00 88.31 194 ASP A CA 1
ATOM 1530 C C . ASP A 1 194 ? 6.438 1.532 -19.907 1.00 88.31 194 ASP A C 1
ATOM 1532 O O . ASP A 1 194 ? 7.573 2.009 -19.959 1.00 88.31 194 ASP A O 1
ATOM 1536 N N . GLU A 1 195 ? 5.372 2.185 -20.361 1.00 90.12 195 GLU A N 1
ATOM 1537 C CA . GLU A 1 195 ? 5.452 3.515 -20.943 1.00 90.12 195 GLU A CA 1
ATOM 1538 C C . GLU A 1 195 ? 5.848 4.554 -19.889 1.00 90.12 195 GLU A C 1
ATOM 1540 O O . GLU A 1 195 ? 6.723 5.385 -20.142 1.00 90.12 195 GLU A O 1
ATOM 1545 N N . PHE A 1 196 ? 5.281 4.467 -18.682 1.00 91.38 196 PHE A N 1
ATOM 1546 C CA . PHE A 1 196 ? 5.660 5.315 -17.557 1.00 91.38 196 PHE A CA 1
ATOM 1547 C C . PHE A 1 196 ? 7.147 5.175 -17.231 1.00 91.38 196 PHE A C 1
ATOM 1549 O O . PHE A 1 196 ? 7.849 6.179 -17.127 1.00 91.38 196 PHE A O 1
ATOM 1556 N N . MET A 1 197 ? 7.655 3.944 -17.147 1.00 88.25 197 MET A N 1
ATOM 1557 C CA . MET A 1 197 ? 9.072 3.652 -16.931 1.00 88.25 197 MET A CA 1
ATOM 1558 C C . MET A 1 197 ? 9.937 4.238 -18.046 1.00 88.25 197 MET A C 1
ATOM 1560 O O . MET A 1 197 ? 10.938 4.909 -17.778 1.00 88.25 197 MET A O 1
ATOM 1564 N N . HIS A 1 198 ? 9.534 4.033 -19.301 1.00 86.88 198 HIS A N 1
ATOM 1565 C CA . HIS A 1 198 ? 10.262 4.540 -20.456 1.00 86.88 198 HIS A CA 1
ATOM 1566 C C . HIS A 1 198 ? 10.334 6.073 -20.469 1.00 86.88 198 HIS A C 1
ATOM 1568 O O . HIS A 1 198 ? 11.384 6.626 -20.810 1.00 86.88 198 HIS A O 1
ATOM 1574 N N . LYS A 1 199 ? 9.252 6.753 -20.076 1.00 88.19 199 LYS A N 1
ATOM 1575 C CA . LYS A 1 199 ? 9.158 8.219 -20.031 1.00 88.19 199 LYS A CA 1
ATOM 1576 C C . LYS A 1 199 ? 9.821 8.829 -18.787 1.00 88.19 199 LYS A C 1
ATOM 1578 O O . LYS A 1 199 ? 10.431 9.893 -18.879 1.00 88.19 199 LYS A O 1
ATOM 1583 N N . ALA A 1 200 ? 9.736 8.174 -17.628 1.00 84.81 200 ALA A N 1
ATOM 1584 C CA . ALA A 1 200 ? 10.261 8.688 -16.360 1.00 84.81 200 ALA A CA 1
ATOM 1585 C C . ALA A 1 200 ? 11.771 8.438 -16.183 1.00 84.81 200 ALA A C 1
ATOM 1587 O O . ALA A 1 200 ? 12.484 9.258 -15.586 1.00 84.81 200 ALA A O 1
ATOM 1588 N N . MET A 1 201 ? 12.292 7.324 -16.703 1.00 81.75 201 MET A N 1
ATOM 1589 C CA . MET A 1 201 ? 13.712 6.989 -16.593 1.00 81.75 201 MET A CA 1
ATOM 1590 C C . MET A 1 201 ? 14.557 7.682 -17.664 1.00 81.75 201 MET A C 1
ATOM 1592 O O . MET A 1 201 ? 14.155 7.818 -18.816 1.00 81.75 201 MET A O 1
ATOM 1596 N N . VAL A 1 202 ? 15.779 8.069 -17.295 1.00 74.06 202 VAL A N 1
ATOM 1597 C CA . VAL A 1 202 ? 16.747 8.669 -18.232 1.00 74.06 202 VAL A CA 1
ATOM 1598 C C . VAL A 1 202 ? 17.676 7.602 -18.814 1.00 74.06 202 VAL A C 1
ATOM 1600 O O . VAL A 1 202 ? 17.907 7.570 -20.016 1.00 74.06 202 VAL A O 1
ATOM 1603 N N . GLN A 1 203 ? 18.175 6.690 -17.976 1.00 75.25 203 GLN A N 1
ATOM 1604 C CA . GLN A 1 203 ? 19.195 5.718 -18.369 1.00 75.25 203 GLN A CA 1
ATOM 1605 C C . GLN A 1 203 ? 18.611 4.552 -19.171 1.00 75.25 203 GLN A C 1
ATOM 1607 O O . GLN A 1 203 ? 17.765 3.808 -18.673 1.00 75.25 203 GLN A O 1
ATOM 1612 N N . TYR A 1 204 ? 19.113 4.359 -20.392 1.00 74.12 204 TYR A N 1
ATOM 1613 C CA . TYR A 1 204 ? 18.672 3.301 -21.305 1.00 74.12 204 TYR A CA 1
ATOM 1614 C C . TYR A 1 204 ? 18.842 1.891 -20.720 1.00 74.12 204 TYR A C 1
ATOM 1616 O O . TYR A 1 204 ? 17.903 1.098 -20.752 1.00 74.12 204 TYR A O 1
ATOM 1624 N N . GLN A 1 205 ? 19.993 1.597 -20.107 1.00 71.19 205 GLN A N 1
ATOM 1625 C CA . GLN A 1 205 ? 20.257 0.275 -19.526 1.00 71.19 205 GLN A CA 1
ATOM 1626 C C . GLN A 1 205 ? 19.268 -0.075 -18.404 1.00 71.19 205 GLN A C 1
ATOM 1628 O O . GLN A 1 205 ? 18.741 -1.185 -18.360 1.00 71.19 205 GLN A O 1
ATOM 1633 N N . GLY A 1 206 ? 18.923 0.899 -17.553 1.00 73.56 206 GLY A N 1
ATOM 1634 C CA . GLY A 1 206 ? 17.896 0.722 -16.525 1.00 73.56 206 GLY A CA 1
ATOM 1635 C C . GLY A 1 206 ? 16.513 0.423 -17.116 1.00 73.56 206 GLY A C 1
ATOM 1636 O O . GLY A 1 206 ? 15.810 -0.448 -16.607 1.00 73.56 206 GLY A O 1
ATOM 1637 N N . LYS A 1 207 ? 16.148 1.076 -18.232 1.00 82.69 207 LYS A N 1
ATOM 1638 C CA . LYS A 1 207 ? 14.898 0.781 -18.958 1.00 82.69 207 LYS A CA 1
ATOM 1639 C C . LYS A 1 207 ? 14.879 -0.654 -19.479 1.00 82.69 207 LYS A C 1
ATOM 1641 O O . LYS A 1 207 ? 13.872 -1.335 -19.311 1.00 82.69 207 LYS A O 1
ATOM 1646 N N . LYS A 1 208 ? 15.981 -1.111 -20.088 1.00 79.94 208 LYS A N 1
ATOM 1647 C CA . LYS A 1 208 ? 16.097 -2.465 -20.655 1.00 79.94 208 LYS A CA 1
ATOM 1648 C C . LYS A 1 208 ? 15.923 -3.527 -19.569 1.00 79.94 208 LYS A C 1
ATOM 1650 O O . LYS A 1 208 ? 15.048 -4.373 -19.699 1.00 79.94 208 LYS A O 1
ATOM 1655 N N . VAL A 1 209 ? 16.678 -3.429 -18.470 1.00 81.31 209 VAL A N 1
ATOM 1656 C CA . VAL A 1 209 ? 16.604 -4.391 -17.353 1.00 81.31 209 VAL A CA 1
ATOM 1657 C C . VAL A 1 209 ? 15.192 -4.476 -16.769 1.00 81.31 209 VAL A C 1
ATOM 1659 O O . VAL A 1 209 ? 14.672 -5.571 -16.566 1.00 81.31 209 VAL A O 1
ATOM 1662 N N . LEU A 1 210 ? 14.551 -3.336 -16.512 1.00 84.56 210 LEU A N 1
ATOM 1663 C CA . LEU A 1 210 ? 13.233 -3.323 -15.875 1.00 84.56 210 LEU A CA 1
ATOM 1664 C C . LEU A 1 210 ? 12.120 -3.754 -16.825 1.00 84.56 210 LEU A C 1
ATOM 1666 O O . LEU A 1 210 ? 11.224 -4.475 -16.394 1.00 84.56 210 LEU A O 1
ATOM 1670 N N . SER A 1 211 ? 12.209 -3.394 -18.107 1.00 85.31 211 SER A N 1
ATOM 1671 C CA . SER A 1 211 ? 11.288 -3.905 -19.125 1.00 85.31 211 SER A CA 1
ATOM 1672 C C . SER A 1 211 ? 11.351 -5.431 -19.201 1.00 85.31 211 SER A C 1
ATOM 1674 O O . SER A 1 211 ? 10.310 -6.082 -19.202 1.00 85.31 211 SER A O 1
ATOM 1676 N N . THR A 1 212 ? 12.550 -6.023 -19.139 1.00 85.44 212 THR A N 1
ATOM 1677 C CA . THR A 1 212 ? 12.699 -7.485 -19.102 1.00 85.44 212 THR A CA 1
ATOM 1678 C C . THR A 1 212 ? 12.039 -8.114 -17.873 1.00 85.44 212 THR A C 1
ATOM 1680 O O . THR A 1 212 ? 11.490 -9.205 -17.976 1.00 85.44 212 THR A O 1
ATOM 1683 N N . ILE A 1 213 ? 12.051 -7.446 -16.715 1.00 85.69 213 ILE A N 1
ATOM 1684 C CA . ILE A 1 213 ? 11.376 -7.941 -15.502 1.00 85.69 213 ILE A CA 1
ATOM 1685 C C . ILE A 1 213 ? 9.850 -7.843 -15.637 1.00 85.69 213 ILE A C 1
ATOM 1687 O O . ILE A 1 213 ? 9.144 -8.791 -15.298 1.00 85.69 213 ILE A O 1
ATOM 1691 N N . ILE A 1 214 ? 9.337 -6.715 -16.136 1.00 86.56 214 ILE A N 1
ATOM 1692 C CA . ILE A 1 214 ? 7.892 -6.447 -16.259 1.00 86.56 214 ILE A CA 1
ATOM 1693 C C . ILE A 1 214 ? 7.243 -7.306 -17.361 1.00 86.56 214 ILE A C 1
ATOM 1695 O O . ILE A 1 214 ? 6.082 -7.719 -17.246 1.00 86.56 214 ILE A O 1
ATOM 1699 N N . ASN A 1 215 ? 7.996 -7.589 -18.424 1.00 86.62 215 ASN A N 1
ATOM 1700 C CA . ASN A 1 215 ? 7.537 -8.318 -19.607 1.00 86.62 215 ASN A CA 1
ATOM 1701 C C . ASN A 1 215 ? 8.072 -9.749 -19.698 1.00 86.62 215 ASN A C 1
ATOM 1703 O O . ASN A 1 215 ? 7.962 -10.370 -20.752 1.00 86.62 215 ASN A O 1
ATOM 1707 N N . ALA A 1 216 ? 8.631 -10.285 -18.611 1.00 85.88 216 ALA A N 1
ATOM 1708 C CA . ALA A 1 216 ? 9.046 -11.680 -18.561 1.00 85.88 216 ALA A CA 1
ATOM 1709 C C . ALA A 1 216 ? 7.860 -12.621 -18.827 1.00 85.88 216 ALA A C 1
ATOM 1711 O O . ALA A 1 216 ? 6.783 -12.451 -18.252 1.00 85.88 216 ALA A O 1
ATOM 1712 N N . ASP A 1 217 ? 8.094 -13.646 -19.645 1.00 82.00 217 ASP A N 1
ATOM 1713 C CA . ASP A 1 217 ? 7.153 -14.737 -19.881 1.00 82.00 217 ASP A CA 1
ATOM 1714 C C . ASP A 1 217 ? 7.853 -16.098 -19.669 1.00 82.00 217 ASP A C 1
ATOM 1716 O O . ASP A 1 217 ? 8.822 -16.407 -20.371 1.00 82.00 217 ASP A O 1
ATOM 1720 N N . PRO A 1 218 ? 7.433 -16.908 -18.680 1.00 83.25 218 PRO A N 1
ATOM 1721 C CA . PRO A 1 218 ? 6.433 -16.584 -17.663 1.00 83.25 218 PRO A CA 1
ATOM 1722 C C . PRO A 1 218 ? 6.965 -15.570 -16.636 1.00 83.25 218 PRO A C 1
ATOM 1724 O O . PRO A 1 218 ? 8.164 -15.532 -16.338 1.00 83.25 218 PRO A O 1
ATOM 1727 N N . LEU A 1 219 ? 6.058 -14.790 -16.037 1.00 83.69 219 LEU A N 1
ATOM 1728 C CA . LEU A 1 219 ? 6.377 -13.947 -14.879 1.00 83.69 219 LEU A CA 1
ATOM 1729 C C . LEU A 1 219 ? 6.898 -14.797 -13.708 1.00 83.69 219 LEU A C 1
ATOM 1731 O O . LEU A 1 219 ? 6.577 -15.982 -13.580 1.00 83.69 219 LEU A O 1
ATOM 1735 N N . ARG A 1 220 ? 7.687 -14.179 -12.815 1.00 78.25 220 ARG A N 1
ATOM 1736 C CA . ARG A 1 220 ? 8.175 -14.845 -11.597 1.00 78.25 220 ARG A CA 1
ATOM 1737 C C . ARG A 1 220 ? 6.979 -15.371 -10.792 1.00 78.25 220 ARG A C 1
ATOM 1739 O O . ARG A 1 220 ? 6.133 -14.561 -10.431 1.00 78.25 220 ARG A O 1
ATOM 1746 N N . PRO A 1 221 ? 6.921 -16.666 -10.448 1.00 78.38 221 PRO A N 1
ATOM 1747 C CA . PRO A 1 221 ? 5.775 -17.224 -9.740 1.00 78.38 221 PRO A CA 1
ATOM 1748 C C . PRO A 1 221 ? 5.599 -16.587 -8.358 1.00 78.38 221 PRO A C 1
ATOM 1750 O O . PRO A 1 221 ? 6.552 -16.067 -7.775 1.00 78.38 221 PRO A O 1
ATOM 1753 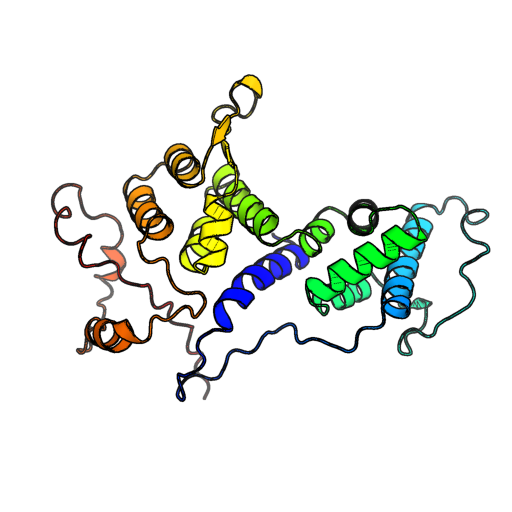N N . ASP A 1 222 ? 4.391 -16.682 -7.801 1.00 75.44 222 ASP A N 1
ATOM 1754 C CA . ASP A 1 222 ? 4.102 -16.161 -6.460 1.00 75.44 222 ASP A CA 1
ATOM 1755 C C . ASP A 1 222 ? 4.892 -16.871 -5.354 1.00 75.44 222 ASP A C 1
ATOM 1757 O O . ASP A 1 222 ? 5.161 -16.271 -4.318 1.00 75.44 222 ASP A O 1
ATOM 1761 N N . SER A 1 223 ? 5.370 -18.092 -5.623 1.00 70.62 223 SER A N 1
ATOM 1762 C CA . SER A 1 223 ? 6.364 -18.811 -4.816 1.00 70.62 223 SER A CA 1
ATOM 1763 C C . SER A 1 223 ? 7.739 -18.125 -4.748 1.00 70.62 223 SER A C 1
ATOM 1765 O O . SER A 1 223 ? 8.609 -18.495 -3.964 1.00 70.62 223 SER A O 1
ATOM 1767 N N . GLY A 1 224 ? 8.017 -17.165 -5.627 1.00 67.56 224 GLY A N 1
ATOM 1768 C CA . GLY A 1 224 ? 9.347 -16.583 -5.811 1.00 67.56 224 GLY A CA 1
ATOM 1769 C C . GLY A 1 224 ? 10.362 -17.532 -6.466 1.00 67.56 224 GLY A C 1
ATOM 1770 O O . GLY A 1 224 ? 11.328 -17.057 -7.062 1.00 67.56 224 GLY A O 1
ATOM 1771 N N . VAL A 1 225 ? 10.130 -18.849 -6.422 1.00 67.50 225 VAL A N 1
ATOM 1772 C CA . VAL A 1 225 ? 10.993 -19.894 -6.984 1.00 67.50 225 VAL A CA 1
ATOM 1773 C C . VAL A 1 225 ? 10.198 -20.770 -7.947 1.00 67.50 225 VAL A C 1
ATOM 1775 O O . VAL A 1 225 ? 9.153 -21.318 -7.597 1.00 67.50 225 VAL A O 1
ATOM 1778 N N . ASP A 1 226 ? 10.724 -20.920 -9.160 1.00 71.44 226 ASP A N 1
ATOM 1779 C CA . ASP A 1 226 ? 10.284 -21.929 -10.120 1.00 71.44 226 ASP A CA 1
ATOM 1780 C C . ASP A 1 226 ? 11.124 -23.192 -9.901 1.00 71.44 226 ASP A C 1
ATOM 1782 O O . ASP A 1 226 ? 12.289 -23.257 -10.308 1.00 71.44 226 ASP A O 1
ATOM 1786 N N . GLN A 1 227 ? 10.540 -24.183 -9.223 1.00 74.50 227 GLN A N 1
ATOM 1787 C CA . GLN A 1 227 ? 11.242 -25.401 -8.814 1.00 74.50 227 GLN A CA 1
ATOM 1788 C C . GLN A 1 227 ? 11.852 -26.145 -10.011 1.00 74.50 227 GLN A C 1
ATOM 1790 O O . GLN A 1 227 ? 12.938 -26.713 -9.901 1.00 74.50 227 GLN A O 1
ATOM 1795 N N . SER A 1 228 ? 11.208 -26.071 -11.181 1.00 76.94 228 SER A N 1
ATOM 1796 C CA . SER A 1 228 ? 11.699 -26.704 -12.412 1.00 76.94 228 SER A CA 1
ATOM 1797 C C . SER A 1 228 ? 13.007 -26.086 -12.928 1.00 76.94 228 SER A C 1
ATOM 1799 O O . SER A 1 228 ? 13.773 -26.739 -13.638 1.00 76.94 228 SER A O 1
ATOM 1801 N N . LYS A 1 229 ? 13.299 -24.836 -12.545 1.00 75.25 229 LYS A N 1
ATOM 1802 C CA . LYS A 1 229 ? 14.493 -24.085 -12.961 1.00 75.25 229 LYS A CA 1
ATOM 1803 C C . LYS A 1 229 ? 15.596 -24.078 -11.905 1.00 75.25 229 LYS A C 1
ATOM 1805 O O . LYS A 1 229 ? 16.699 -23.620 -12.208 1.00 75.25 229 LYS A O 1
ATOM 1810 N N . PHE A 1 230 ? 15.340 -24.610 -10.710 1.00 74.06 230 PHE A N 1
ATOM 1811 C CA . PHE A 1 230 ? 16.250 -24.526 -9.568 1.00 74.06 230 PHE A CA 1
ATOM 1812 C C . PHE A 1 230 ? 17.634 -25.130 -9.857 1.00 74.06 230 PHE A C 1
ATOM 1814 O O . PHE A 1 230 ? 18.652 -24.478 -9.644 1.00 74.06 230 PHE A O 1
ATOM 1821 N N . GLU A 1 231 ? 17.694 -26.324 -10.451 1.00 74.44 231 GLU A N 1
ATOM 1822 C CA . GLU A 1 231 ? 18.964 -26.973 -10.821 1.00 74.44 231 GLU A CA 1
ATOM 1823 C C . GLU A 1 231 ? 19.764 -26.176 -11.860 1.00 74.44 231 GLU A C 1
ATOM 1825 O O . GLU A 1 231 ? 20.994 -26.101 -11.810 1.00 74.44 231 GLU A O 1
ATOM 1830 N N . LYS A 1 232 ? 19.072 -25.537 -12.810 1.00 74.69 232 LYS A N 1
ATOM 1831 C CA . LYS A 1 232 ? 19.711 -24.668 -13.806 1.00 74.69 232 LYS A CA 1
ATOM 1832 C C . LYS A 1 232 ? 20.265 -23.403 -13.145 1.00 74.69 232 LYS A C 1
ATOM 1834 O O . LYS A 1 232 ? 21.363 -22.975 -13.490 1.00 74.69 232 LYS A O 1
ATOM 1839 N N . GLN A 1 233 ? 19.540 -22.845 -12.177 1.00 66.75 233 GLN A N 1
ATOM 1840 C CA . GLN A 1 233 ? 19.965 -21.677 -11.403 1.00 66.75 233 GLN A CA 1
ATOM 1841 C C . GLN A 1 233 ? 21.158 -21.996 -10.494 1.00 66.75 233 GLN A C 1
ATOM 1843 O O . GLN A 1 233 ? 22.127 -21.242 -10.488 1.00 66.75 233 GLN A O 1
ATOM 1848 N N . LEU A 1 234 ? 21.153 -23.142 -9.807 1.00 70.88 234 LEU A N 1
ATOM 1849 C CA . LEU A 1 234 ? 22.291 -23.607 -9.007 1.00 70.88 234 LEU A CA 1
ATOM 1850 C C . LEU A 1 234 ? 23.564 -23.765 -9.846 1.00 70.88 234 LEU A C 1
ATOM 1852 O O . LEU A 1 234 ? 24.653 -23.435 -9.385 1.00 70.88 234 LEU A O 1
ATOM 1856 N N . LYS A 1 235 ? 23.440 -24.239 -11.091 1.00 73.69 235 LYS A N 1
ATOM 1857 C CA . LYS A 1 235 ? 24.576 -24.361 -12.020 1.00 73.69 235 LYS A CA 1
ATOM 1858 C C . LYS A 1 235 ? 25.129 -23.015 -12.492 1.00 73.69 235 LYS A C 1
ATOM 1860 O O . LYS A 1 235 ? 26.288 -22.977 -12.892 1.00 73.69 235 LYS A O 1
ATOM 1865 N N . ALA A 1 236 ? 24.329 -21.949 -12.454 1.00 68.19 236 ALA A N 1
ATOM 1866 C CA . ALA A 1 236 ? 24.759 -20.598 -12.807 1.00 68.19 236 ALA A CA 1
ATOM 1867 C C . ALA A 1 236 ? 25.530 -19.903 -11.670 1.00 68.19 236 ALA A C 1
ATOM 1869 O O . ALA A 1 236 ? 26.191 -18.896 -11.912 1.00 68.19 236 ALA A O 1
ATOM 1870 N N . ILE A 1 237 ? 25.475 -20.439 -10.443 1.00 62.44 237 ILE A N 1
ATOM 1871 C CA . ILE A 1 237 ? 26.306 -19.969 -9.334 1.00 62.44 237 ILE A CA 1
ATOM 1872 C C . ILE A 1 237 ? 27.758 -20.381 -9.627 1.00 62.44 237 ILE A C 1
ATOM 1874 O O . ILE A 1 237 ? 28.024 -21.578 -9.790 1.00 62.44 237 ILE A O 1
ATOM 1878 N N . PRO A 1 238 ? 28.710 -19.433 -9.692 1.00 62.91 238 PRO A N 1
ATOM 1879 C CA . PRO A 1 238 ? 30.114 -19.756 -9.910 1.00 62.91 238 PRO A CA 1
ATOM 1880 C C . PRO A 1 238 ? 30.609 -20.758 -8.858 1.00 62.91 238 PRO A C 1
ATOM 1882 O O . PRO A 1 238 ? 30.522 -20.510 -7.659 1.00 62.91 238 PRO A O 1
ATOM 1885 N N . LYS A 1 239 ? 31.114 -21.913 -9.305 1.00 60.31 239 LYS A N 1
ATOM 1886 C CA . LYS A 1 239 ? 31.559 -23.010 -8.420 1.00 60.31 239 LYS A CA 1
ATOM 1887 C C . LYS A 1 239 ? 32.976 -22.839 -7.878 1.00 60.31 239 LYS A C 1
ATOM 1889 O O . LYS A 1 239 ? 33.406 -23.615 -7.030 1.00 60.31 239 LYS A O 1
ATOM 1894 N N . HIS A 1 240 ? 33.708 -21.855 -8.382 1.00 49.81 240 HIS A N 1
ATOM 1895 C CA . HIS A 1 240 ? 35.054 -21.548 -7.928 1.00 49.81 240 HIS A CA 1
ATOM 1896 C C . HIS A 1 240 ? 35.028 -20.295 -7.064 1.00 49.81 240 HIS A C 1
ATOM 1898 O O . HIS A 1 240 ? 34.280 -19.364 -7.359 1.00 49.81 240 HIS A O 1
ATOM 1904 N N . ASN A 1 241 ? 35.866 -20.280 -6.022 1.00 47.78 241 ASN A N 1
ATOM 1905 C CA . ASN A 1 241 ? 36.200 -19.090 -5.243 1.00 47.78 241 ASN A CA 1
ATOM 1906 C C . ASN A 1 241 ? 36.866 -18.070 -6.173 1.00 47.78 241 ASN A C 1
ATOM 1908 O O . ASN A 1 241 ? 38.088 -17.922 -6.182 1.00 47.78 241 ASN A O 1
ATOM 1912 N N . ILE A 1 242 ? 36.066 -17.384 -6.984 1.00 48.62 242 ILE A N 1
ATOM 1913 C CA . ILE A 1 242 ? 36.466 -16.131 -7.592 1.00 48.62 242 ILE A CA 1
ATOM 1914 C C . ILE A 1 242 ? 36.536 -15.184 -6.404 1.00 48.62 242 ILE A C 1
ATOM 1916 O O . ILE A 1 242 ? 35.524 -14.676 -5.922 1.00 48.62 242 ILE A O 1
ATOM 1920 N N . TRP A 1 243 ? 37.738 -15.044 -5.850 1.00 42.12 243 TRP A N 1
ATOM 1921 C CA . TRP A 1 243 ? 38.056 -13.912 -5.005 1.00 42.12 243 TRP A CA 1
ATOM 1922 C C . TRP A 1 243 ? 37.711 -12.689 -5.840 1.00 42.12 243 TRP A C 1
ATOM 1924 O O . TRP A 1 243 ? 38.419 -12.395 -6.799 1.00 42.12 243 TRP A O 1
ATOM 1934 N N . PHE A 1 244 ? 36.592 -12.031 -5.529 1.00 44.31 244 PHE A N 1
ATOM 1935 C CA . PHE A 1 244 ? 36.296 -10.724 -6.090 1.00 44.31 244 PHE A CA 1
ATOM 1936 C C . PHE A 1 244 ? 37.458 -9.835 -5.679 1.00 44.31 244 PHE A C 1
ATOM 1938 O O . PHE A 1 244 ? 37.580 -9.434 -4.516 1.00 44.31 244 PHE A O 1
ATOM 1945 N N . SER A 1 245 ? 38.375 -9.604 -6.614 1.00 42.16 245 SER A N 1
ATOM 1946 C CA . SER A 1 245 ? 39.454 -8.677 -6.372 1.00 42.16 245 SER A CA 1
ATOM 1947 C C . SER A 1 245 ? 38.801 -7.310 -6.199 1.00 42.16 245 SER A C 1
ATOM 1949 O O . SER A 1 245 ? 37.778 -6.996 -6.813 1.00 42.16 245 SER A O 1
ATOM 1951 N N . LYS A 1 246 ? 39.368 -6.466 -5.340 1.00 41.84 246 LYS A N 1
ATOM 1952 C CA . LYS A 1 246 ? 38.847 -5.117 -5.076 1.00 41.84 246 LYS A CA 1
ATOM 1953 C C . LYS A 1 246 ? 38.698 -4.272 -6.364 1.00 41.84 246 LYS A C 1
ATOM 1955 O O . LYS A 1 246 ? 38.007 -3.262 -6.335 1.00 41.84 246 LYS A O 1
ATOM 1960 N N . MET A 1 247 ? 39.318 -4.694 -7.473 1.00 35.09 247 MET A N 1
ATOM 1961 C CA . MET A 1 247 ? 39.206 -4.109 -8.812 1.00 35.09 247 MET A CA 1
ATOM 1962 C C . MET A 1 247 ? 37.913 -4.478 -9.560 1.00 35.09 247 MET A C 1
ATOM 1964 O O . MET A 1 247 ? 37.399 -3.641 -10.299 1.00 35.09 247 MET A O 1
ATOM 1968 N N . ASP A 1 248 ? 37.328 -5.658 -9.337 1.00 39.28 248 ASP A N 1
ATOM 1969 C CA . ASP A 1 248 ? 36.141 -6.106 -10.089 1.00 39.28 248 ASP A CA 1
ATOM 1970 C C . ASP A 1 248 ? 34.861 -5.373 -9.656 1.00 39.28 248 ASP A C 1
ATOM 1972 O O . ASP A 1 248 ? 33.959 -5.140 -10.457 1.00 39.28 248 ASP A O 1
ATOM 1976 N N . LEU A 1 249 ? 34.812 -4.910 -8.402 1.00 38.19 249 LEU A N 1
ATOM 1977 C CA . LEU A 1 249 ? 33.739 -4.045 -7.893 1.00 38.19 249 LEU A CA 1
ATOM 1978 C C . LEU A 1 249 ? 33.841 -2.595 -8.398 1.00 38.19 249 LEU A C 1
ATOM 1980 O O . LEU A 1 249 ? 32.843 -1.879 -8.381 1.00 38.19 249 LEU A O 1
ATOM 1984 N N . ILE A 1 250 ? 35.020 -2.161 -8.860 1.00 37.62 250 ILE A N 1
ATOM 1985 C CA . ILE A 1 250 ? 35.251 -0.803 -9.386 1.00 37.62 250 ILE A CA 1
ATOM 1986 C C . ILE A 1 250 ? 34.860 -0.720 -10.873 1.00 37.62 250 ILE A C 1
ATOM 1988 O O . ILE A 1 250 ? 34.377 0.316 -11.327 1.00 37.62 250 ILE A O 1
ATOM 1992 N N . ASN A 1 251 ? 34.951 -1.822 -11.622 1.00 31.59 251 ASN A N 1
ATOM 1993 C CA . ASN A 1 251 ? 34.547 -1.869 -13.035 1.00 31.59 251 ASN A CA 1
ATOM 1994 C C . ASN A 1 251 ? 33.043 -2.095 -13.263 1.00 31.59 251 ASN A C 1
ATOM 1996 O O . ASN A 1 251 ? 32.593 -2.126 -14.406 1.00 31.59 251 ASN A O 1
ATOM 2000 N N . TRP A 1 252 ? 32.235 -2.185 -12.200 1.00 36.28 252 TRP A N 1
ATOM 2001 C CA . TRP A 1 252 ? 30.774 -2.107 -12.331 1.00 36.28 252 TRP A CA 1
ATOM 2002 C C . TRP A 1 252 ? 30.266 -0.664 -12.500 1.00 36.28 252 TRP A C 1
ATOM 2004 O O . TRP A 1 252 ? 29.079 -0.438 -12.736 1.00 36.28 252 TRP A O 1
ATOM 2014 N N . SER A 1 253 ? 31.171 0.320 -12.445 1.00 36.00 253 SER A N 1
ATOM 2015 C CA . SER A 1 253 ? 30.951 1.661 -12.985 1.00 36.00 253 SER A CA 1
ATOM 2016 C C . SER A 1 253 ? 31.391 1.719 -14.454 1.00 36.00 253 SER A C 1
ATOM 2018 O O . SER A 1 253 ? 32.563 1.911 -14.752 1.00 36.00 253 SER A O 1
ATOM 2020 N N . SER A 1 254 ? 30.403 1.594 -15.344 1.00 43.44 254 SER A N 1
ATOM 2021 C CA . SER A 1 254 ? 30.439 1.865 -16.793 1.00 43.44 254 SER A CA 1
ATOM 2022 C C . SER A 1 254 ? 31.330 0.976 -17.678 1.00 43.44 254 SER A C 1
ATOM 2024 O O . SER A 1 254 ? 32.495 1.297 -17.908 1.00 43.44 254 SER A O 1
ATOM 2026 N N . PRO A 1 255 ? 30.751 -0.040 -18.342 1.00 35.50 255 PRO A N 1
ATOM 2027 C CA . PRO A 1 255 ? 31.275 -0.536 -19.608 1.00 35.50 255 PRO A CA 1
ATOM 2028 C C . PRO A 1 255 ? 30.916 0.450 -20.732 1.00 35.50 255 PRO A C 1
ATOM 2030 O O . PRO A 1 255 ? 29.775 0.902 -20.826 1.00 35.50 255 PRO A O 1
ATOM 2033 N N . SER A 1 256 ? 31.892 0.786 -21.574 1.00 42.00 256 SER A N 1
ATOM 2034 C CA . SER A 1 256 ? 31.708 1.594 -22.781 1.00 42.00 256 SER A CA 1
ATOM 2035 C C . SER A 1 256 ? 30.784 0.910 -23.801 1.00 42.00 256 SER A C 1
ATOM 2037 O O . SER A 1 256 ? 30.727 -0.316 -23.896 1.00 42.00 256 SER A O 1
ATOM 2039 N N . ASP A 1 257 ? 30.074 1.732 -24.576 1.00 40.62 257 ASP A N 1
ATOM 2040 C CA . ASP A 1 257 ? 28.847 1.426 -25.333 1.00 40.62 257 ASP A CA 1
ATOM 2041 C C . ASP A 1 257 ? 28.906 0.320 -26.413 1.00 40.62 257 ASP A C 1
ATOM 2043 O O . ASP A 1 257 ? 27.886 0.037 -27.033 1.00 40.62 257 ASP A O 1
ATOM 2047 N N . ASN A 1 258 ? 30.036 -0.355 -26.652 1.00 38.97 258 ASN A N 1
ATOM 2048 C CA . ASN A 1 258 ? 30.232 -1.108 -27.903 1.00 38.97 258 ASN A CA 1
ATOM 2049 C C . ASN A 1 258 ? 30.448 -2.629 -27.779 1.00 38.97 258 ASN A C 1
ATOM 2051 O O . ASN A 1 258 ? 30.734 -3.263 -28.791 1.00 38.97 258 ASN A O 1
ATOM 2055 N N . ALA A 1 259 ? 30.318 -3.248 -26.598 1.00 38.12 259 ALA A N 1
ATOM 2056 C CA . ALA A 1 259 ? 30.668 -4.674 -26.434 1.00 38.12 259 ALA A CA 1
ATOM 2057 C C . ALA A 1 259 ? 29.565 -5.599 -25.876 1.00 38.12 259 ALA A C 1
ATOM 2059 O O . ALA A 1 259 ? 29.850 -6.763 -25.609 1.00 38.12 259 ALA A O 1
ATOM 2060 N N . MET A 1 260 ? 28.320 -5.138 -25.688 1.00 40.56 260 MET A N 1
ATOM 2061 C CA . MET A 1 260 ? 27.362 -5.844 -24.814 1.00 40.56 260 MET A CA 1
ATOM 2062 C C . MET A 1 260 ? 26.021 -6.272 -25.439 1.00 40.56 260 MET A C 1
ATOM 2064 O O . MET A 1 260 ? 25.045 -6.457 -24.711 1.00 40.56 260 MET A O 1
ATOM 2068 N N . ASP A 1 261 ? 25.945 -6.478 -26.756 1.00 40.12 261 ASP A N 1
ATOM 2069 C CA . ASP A 1 261 ? 24.679 -6.908 -27.379 1.00 40.12 261 ASP A CA 1
ATOM 2070 C C . ASP A 1 261 ? 24.374 -8.411 -27.237 1.00 40.12 261 ASP A C 1
ATOM 2072 O O . ASP A 1 261 ? 23.203 -8.783 -27.189 1.00 40.12 261 ASP A O 1
ATOM 2076 N N . ASN A 1 262 ? 25.381 -9.278 -27.062 1.00 36.78 262 ASN A N 1
ATOM 2077 C CA . ASN A 1 262 ? 25.152 -10.732 -27.011 1.00 36.78 262 ASN A CA 1
ATOM 2078 C C . ASN A 1 262 ? 25.102 -11.348 -25.599 1.00 36.78 262 ASN A C 1
ATOM 2080 O O . ASN A 1 262 ? 24.422 -12.356 -25.415 1.00 36.78 262 ASN A O 1
ATOM 2084 N N . ASP A 1 263 ? 25.729 -10.743 -24.584 1.00 38.72 263 ASP A N 1
ATOM 2085 C CA . ASP A 1 263 ? 25.820 -11.362 -23.246 1.00 38.72 263 ASP A CA 1
ATOM 2086 C C . ASP A 1 263 ? 24.681 -10.990 -22.284 1.00 38.72 263 ASP A C 1
ATOM 2088 O O . ASP A 1 263 ? 24.374 -11.752 -21.363 1.00 38.72 263 ASP A O 1
ATOM 2092 N N . LEU A 1 264 ? 23.969 -9.878 -22.510 1.00 38.44 264 LEU A N 1
ATOM 2093 C CA . LEU A 1 264 ? 22.844 -9.486 -21.644 1.00 38.44 264 LEU A CA 1
ATOM 2094 C C . LEU A 1 264 ? 21.652 -10.453 -21.724 1.00 38.44 264 LEU A C 1
ATOM 2096 O O . LEU A 1 264 ? 20.898 -10.567 -20.760 1.00 38.44 264 LEU A O 1
ATOM 2100 N N . ASN A 1 265 ? 21.496 -11.168 -22.843 1.00 36.41 265 ASN A N 1
ATOM 2101 C CA . ASN A 1 265 ? 20.429 -12.158 -23.009 1.00 36.41 265 ASN A CA 1
ATOM 2102 C C . ASN A 1 265 ? 20.679 -13.437 -22.189 1.00 36.41 265 ASN A C 1
ATOM 2104 O O . ASN A 1 265 ? 19.728 -14.146 -21.869 1.00 36.41 265 ASN A O 1
ATOM 2108 N N . ASN A 1 266 ? 21.932 -13.707 -21.801 1.00 34.31 266 ASN A N 1
ATOM 2109 C CA . ASN A 1 266 ? 22.304 -14.872 -20.991 1.00 34.31 266 ASN A CA 1
ATOM 2110 C C . ASN A 1 266 ? 22.591 -14.524 -19.520 1.00 34.31 266 ASN A C 1
ATOM 2112 O O . ASN A 1 266 ? 22.477 -15.395 -18.658 1.00 34.31 266 ASN A O 1
ATOM 2116 N N . ALA A 1 267 ? 22.924 -13.267 -19.218 1.00 34.44 267 ALA A N 1
ATOM 2117 C CA . ALA A 1 267 ? 23.358 -12.819 -17.897 1.00 34.44 267 ALA A CA 1
ATOM 2118 C C . ALA A 1 267 ? 22.321 -11.939 -17.176 1.00 34.44 267 ALA A C 1
ATOM 2120 O O . ALA A 1 267 ? 22.672 -10.924 -16.572 1.00 34.44 267 ALA A O 1
ATOM 2121 N N . ILE A 1 268 ? 21.045 -12.345 -17.156 1.00 36.28 268 ILE A N 1
ATOM 2122 C CA . ILE A 1 268 ? 20.130 -11.881 -16.098 1.00 36.28 268 ILE A CA 1
ATOM 2123 C C . ILE A 1 268 ? 20.573 -12.572 -14.802 1.00 36.28 268 ILE A C 1
ATOM 2125 O O . ILE A 1 268 ? 20.022 -13.586 -14.370 1.00 36.28 268 ILE A O 1
ATOM 2129 N N . LEU A 1 269 ? 21.646 -12.039 -14.217 1.00 36.12 269 LEU A N 1
ATOM 2130 C CA . LEU A 1 269 ? 22.079 -12.340 -12.866 1.00 36.12 269 LEU A CA 1
ATOM 2131 C C . LEU A 1 269 ? 20.957 -11.899 -11.925 1.00 36.12 269 LEU A C 1
ATOM 2133 O O . LEU A 1 269 ? 20.746 -10.711 -11.677 1.00 36.12 269 LEU A O 1
ATOM 2137 N N . TYR A 1 270 ? 20.233 -12.875 -11.391 1.00 38.75 270 TYR A N 1
ATOM 2138 C CA . TYR A 1 270 ? 19.411 -12.670 -10.212 1.00 38.75 270 TYR A CA 1
ATOM 2139 C C . TYR A 1 270 ? 20.352 -12.298 -9.066 1.00 38.75 270 TYR A C 1
ATOM 2141 O O . TYR A 1 270 ? 21.133 -13.125 -8.599 1.00 38.75 270 TYR A O 1
ATOM 2149 N N . GLY A 1 271 ? 20.309 -11.031 -8.656 1.00 29.50 271 GLY A N 1
ATOM 2150 C CA . GLY A 1 271 ? 21.064 -10.538 -7.515 1.00 29.50 271 GLY A CA 1
ATOM 2151 C C . GLY A 1 271 ? 20.721 -11.346 -6.269 1.00 29.50 271 GLY A C 1
ATOM 2152 O O . GLY A 1 271 ? 19.647 -11.192 -5.689 1.00 29.50 271 GLY A O 1
ATOM 2153 N N . VAL A 1 272 ? 21.654 -12.196 -5.847 1.00 28.83 272 VAL A N 1
ATOM 2154 C CA . VAL A 1 272 ? 21.726 -12.670 -4.471 1.00 28.83 272 VAL A CA 1
ATOM 2155 C C . VAL A 1 272 ? 22.141 -11.455 -3.650 1.00 28.83 272 VAL A C 1
ATOM 2157 O O . VAL A 1 272 ? 23.307 -11.066 -3.638 1.00 28.83 272 VAL A O 1
ATOM 2160 N N . PHE A 1 273 ? 21.182 -10.802 -2.996 1.00 28.62 273 PHE A N 1
ATOM 2161 C CA . PHE A 1 273 ? 21.516 -9.906 -1.898 1.00 28.62 273 PHE A CA 1
ATOM 2162 C C . PHE A 1 273 ? 22.123 -10.780 -0.802 1.00 28.62 273 PHE A C 1
ATOM 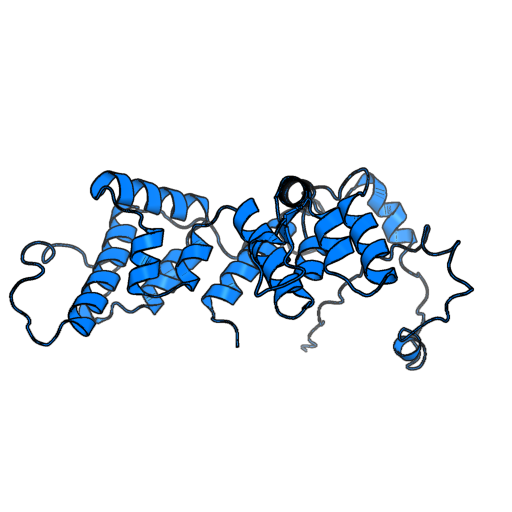2164 O O . PHE A 1 273 ? 21.401 -11.507 -0.120 1.00 28.62 273 PHE A O 1
ATOM 2171 N N . ASN A 1 274 ? 23.450 -10.745 -0.658 1.00 28.17 274 ASN A N 1
ATOM 2172 C CA . ASN A 1 274 ? 24.106 -11.288 0.523 1.00 28.17 274 ASN A CA 1
ATOM 2173 C C . ASN A 1 274 ? 23.570 -10.515 1.728 1.00 28.17 274 ASN A C 1
ATOM 2175 O O . ASN A 1 274 ? 23.968 -9.381 2.000 1.00 28.17 274 ASN A O 1
ATOM 2179 N N . GLY A 1 275 ? 22.616 -11.135 2.423 1.00 27.86 275 GLY A N 1
ATOM 2180 C CA . GLY A 1 275 ? 22.267 -10.767 3.778 1.00 27.86 275 GLY A CA 1
ATOM 2181 C C . GLY A 1 275 ? 23.551 -10.786 4.588 1.00 27.86 275 GLY A C 1
ATOM 2182 O O . GLY A 1 275 ? 24.287 -11.769 4.573 1.00 27.86 275 GLY A O 1
ATOM 2183 N N . ASN A 1 276 ? 23.829 -9.658 5.226 1.00 27.47 276 ASN A N 1
ATOM 2184 C CA . ASN A 1 276 ? 24.925 -9.466 6.152 1.00 27.47 276 ASN A CA 1
ATOM 2185 C C . ASN A 1 276 ? 24.929 -10.639 7.150 1.00 27.47 276 ASN A C 1
ATOM 2187 O O . ASN A 1 276 ? 24.086 -10.686 8.049 1.00 27.47 276 ASN A O 1
ATOM 2191 N N . THR A 1 277 ? 25.822 -11.615 6.968 1.00 31.12 277 THR A N 1
ATOM 2192 C CA . THR A 1 277 ? 26.101 -12.626 7.986 1.00 31.12 277 THR A CA 1
ATOM 2193 C C . THR A 1 277 ? 26.834 -11.896 9.093 1.00 31.12 277 THR A C 1
ATOM 2195 O O . THR A 1 277 ? 28.056 -11.763 9.073 1.00 31.12 277 THR A O 1
ATOM 2198 N N . GLY A 1 278 ? 26.053 -11.329 10.012 1.00 25.61 278 GLY A N 1
ATOM 2199 C CA . GLY A 1 278 ? 26.559 -10.837 11.275 1.00 25.61 278 GLY A CA 1
ATOM 2200 C C . GLY A 1 278 ? 27.306 -11.977 11.948 1.00 25.61 278 GLY A C 1
ATOM 2201 O O . GLY A 1 278 ? 26.704 -12.975 12.335 1.00 25.61 278 GLY A O 1
ATOM 2202 N N . ASN A 1 279 ? 28.623 -11.822 12.034 1.00 27.84 279 ASN A N 1
ATOM 2203 C CA . ASN A 1 279 ? 29.456 -12.592 12.937 1.00 27.84 279 ASN A CA 1
ATOM 2204 C C . ASN A 1 279 ? 28.898 -12.447 14.353 1.00 27.84 279 ASN A C 1
ATOM 2206 O O . ASN A 1 279 ? 28.798 -11.323 14.840 1.00 27.84 279 ASN A O 1
ATOM 2210 N N . CYS A 1 280 ? 28.573 -13.576 14.981 1.00 24.78 280 CYS A N 1
ATOM 2211 C CA . CYS A 1 280 ? 28.713 -13.835 16.414 1.00 24.78 280 CYS A CA 1
ATOM 2212 C C . CYS A 1 280 ? 28.480 -15.339 16.659 1.00 24.78 280 CYS A C 1
ATOM 2214 O O . CYS A 1 280 ? 27.470 -15.851 16.166 1.00 24.78 280 CYS A O 1
ATOM 2216 N N . PRO A 1 281 ? 29.283 -16.035 17.484 1.00 33.03 281 PRO A N 1
ATOM 2217 C CA . PRO A 1 281 ? 30.610 -15.716 18.023 1.00 33.03 281 PRO A CA 1
ATOM 2218 C C . PRO A 1 281 ? 31.759 -16.228 17.139 1.00 33.03 281 PRO A C 1
ATOM 2220 O O . PRO A 1 281 ? 31.606 -17.299 16.511 1.00 33.03 281 PRO A O 1
#